Protein AF-A0A2S2P5A3-F1 (afdb_monomer)

Solvent-accessible surface area (backbone atoms only — not comparable to full-atom values): 13978 Å² total; per-residue (Å²): 107,67,70,58,53,52,52,53,40,45,36,48,75,70,28,47,73,44,83,42,66,45,101,79,73,77,48,83,47,76,47,80,45,85,45,77,80,73,65,54,91,48,56,61,62,57,43,18,63,68,55,25,31,32,48,69,74,41,51,44,26,58,84,62,34,73,40,67,37,44,84,51,98,94,37,66,40,69,84,66,80,91,52,56,70,55,48,52,65,45,59,74,69,48,71,56,56,81,29,48,73,52,90,47,72,67,68,78,32,84,86,54,47,63,63,69,26,41,61,83,50,55,54,60,55,40,18,59,37,51,51,45,48,53,51,41,43,32,70,54,52,85,84,51,97,52,88,94,65,70,87,60,42,52,56,70,68,49,51,52,53,40,48,51,45,50,60,57,48,52,74,74,55,61,83,86,51,93,63,74,72,72,59,75,87,46,58,90,72,59,51,46,68,48,38,43,48,32,54,73,56,51,43,63,65,48,42,58,94,61,54,60,67,70,61,47,50,55,51,48,53,52,32,53,54,48,53,45,75,72,39,96,80,66,120

pLDDT: mean 87.88, std 10.03, range [41.53, 97.19]

Mean predicted aligned error: 7.07 Å

Organism: Schizaphis graminum (NCBI:txid13262)

Foldseek 3Di:
DVVVLVVVLCCQVPPDWDWDADPVSPDTDTDGDHDAQQADEDAQQVLCVQLQWDGPQAQCSDQFFRAGFDCDPNGTDRPDPPTHTDFLVCSQVCVPVNGHNDDHSNNVRPNDGSNRRYDHDCLVPPQVNPLLVLLCLQCVDPPPPDDPDSPNHHDPVLLVLLQVLLVVCLVVDDPVQPDRQDGSVCSVVDHSSNSVCCLAPRVLVSPVVRDPPVSSVVSVVSNVVVCCVVDPPND

Secondary structure (DSSP, 8-state):
-HHHHHHHHHHHHH-EEEEEE-TTS--EEEEEE----------HHHHHHHHTB--TTSTT--SSB-PPPEEETTEEE------PBP-HHHHHTT--GGGBSS--GGGGSTT--HHHHS---HIIIIIIIIIHHHHHHHHT-TTSS-TT--TTPPPHHHHHHHHHHHHHHTTS--TTSSSPPPPGGGTTT--HHHHHHIIIIIHHHHHTTTS-HHHHHHHHHHHHHHHHHH-TT--

Structure (mmCIF, N/CA/C/O backbone):
data_AF-A0A2S2P5A3-F1
#
_entry.id   A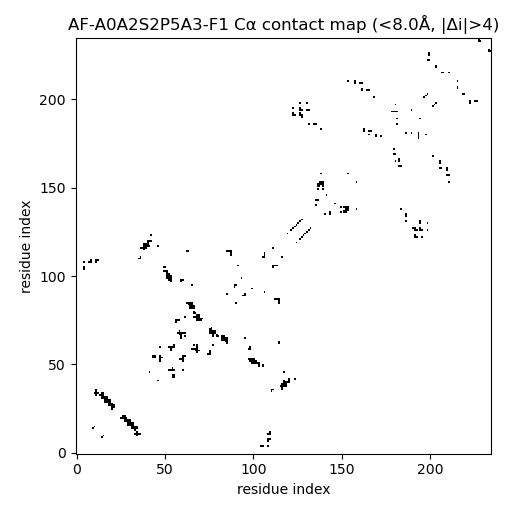F-A0A2S2P5A3-F1
#
loop_
_atom_site.group_PDB
_atom_site.id
_atom_site.type_symbol
_atom_site.label_atom_id
_atom_site.label_alt_id
_atom_site.label_comp_id
_atom_site.label_asym_id
_atom_site.label_entity_id
_atom_site.label_seq_id
_atom_site.pdbx_P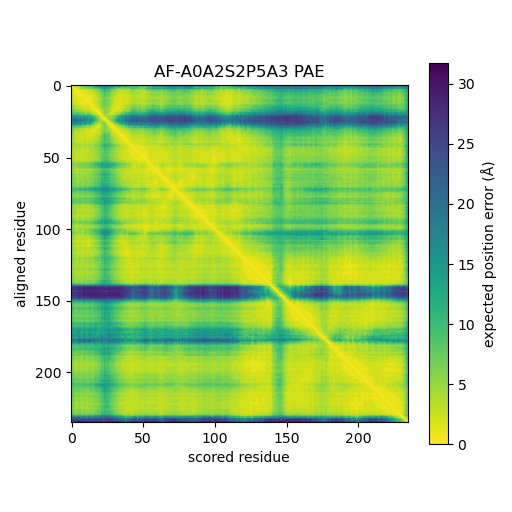DB_ins_code
_atom_site.Cartn_x
_atom_site.Cartn_y
_atom_site.Cartn_z
_atom_site.occupancy
_atom_site.B_iso_or_equiv
_atom_site.auth_seq_id
_atom_site.auth_comp_id
_atom_site.auth_asym_id
_atom_site.auth_atom_id
_atom_site.pdbx_PDB_model_num
ATOM 1 N N . MET A 1 1 ? -3.226 9.686 21.386 1.00 67.12 1 MET A N 1
ATOM 2 C CA . MET A 1 1 ? -4.116 8.606 20.904 1.00 67.12 1 MET A CA 1
ATOM 3 C C . MET A 1 1 ? -5.330 8.407 21.793 1.00 67.12 1 MET A C 1
ATOM 5 O O . MET A 1 1 ? -6.392 8.269 21.219 1.00 67.12 1 MET A O 1
ATOM 9 N N . LYS A 1 2 ? -5.220 8.470 23.129 1.00 74.94 2 LYS A N 1
ATOM 10 C CA . LYS A 1 2 ? -6.366 8.295 24.037 1.00 74.94 2 LYS A CA 1
ATOM 11 C C . LYS A 1 2 ? -7.606 9.123 23.650 1.00 74.94 2 LYS A C 1
ATOM 13 O O . LYS A 1 2 ? -8.630 8.537 23.348 1.00 74.94 2 LYS A O 1
ATOM 18 N N . ASN A 1 3 ? -7.454 10.439 23.458 1.00 82.19 3 ASN A N 1
ATOM 19 C CA . ASN A 1 3 ? -8.559 11.305 23.012 1.00 82.19 3 ASN A CA 1
ATOM 20 C C . ASN A 1 3 ? -9.194 10.863 21.679 1.00 82.19 3 ASN A C 1
ATOM 22 O O . ASN A 1 3 ? -10.406 10.910 21.548 1.00 82.19 3 ASN A O 1
ATOM 26 N N . PHE A 1 4 ? -8.391 10.404 20.711 1.00 86.00 4 PHE A N 1
ATOM 27 C CA . PHE A 1 4 ? -8.898 9.907 19.426 1.00 86.00 4 PHE A CA 1
ATOM 28 C C . PHE A 1 4 ? -9.672 8.595 19.591 1.00 86.00 4 PHE A C 1
ATOM 30 O O . PHE A 1 4 ? -10.730 8.428 18.998 1.00 86.00 4 PHE A O 1
ATOM 37 N N . ASN A 1 5 ? -9.160 7.664 20.401 1.00 87.00 5 ASN A N 1
ATOM 38 C CA . ASN A 1 5 ? -9.830 6.391 20.662 1.00 87.00 5 ASN A CA 1
ATOM 39 C C . ASN A 1 5 ? -11.137 6.597 21.434 1.00 87.00 5 ASN A C 1
ATOM 41 O O . ASN A 1 5 ? -12.119 5.924 21.134 1.00 87.00 5 ASN A O 1
ATOM 45 N N . ASP A 1 6 ? -11.150 7.524 22.392 1.00 90.19 6 ASP A N 1
ATOM 46 C CA . ASP A 1 6 ? -12.333 7.861 23.183 1.00 90.19 6 ASP A CA 1
ATOM 47 C C . ASP A 1 6 ? -13.411 8.512 22.305 1.00 90.19 6 ASP A C 1
ATOM 49 O O . ASP A 1 6 ? -14.553 8.062 22.321 1.00 90.19 6 ASP A O 1
ATOM 53 N N . GLU A 1 7 ? -13.044 9.493 21.474 1.00 91.38 7 GLU A N 1
ATOM 54 C CA . GLU A 1 7 ? -13.956 10.139 20.519 1.00 91.38 7 GLU A CA 1
ATOM 55 C C . GLU A 1 7 ? -14.493 9.145 19.483 1.00 91.38 7 GLU A C 1
ATOM 57 O O . GLU A 1 7 ? -15.689 9.098 19.211 1.00 91.38 7 GLU A O 1
ATOM 62 N N . LEU A 1 8 ? -13.629 8.290 18.933 1.00 90.88 8 LEU A N 1
ATOM 63 C CA . LEU A 1 8 ? -14.042 7.294 17.949 1.00 90.88 8 LEU A CA 1
ATOM 64 C C . LEU A 1 8 ? -14.935 6.214 18.576 1.00 90.88 8 LEU A C 1
ATOM 66 O O . LEU A 1 8 ? -15.882 5.750 17.942 1.00 90.88 8 LEU A O 1
ATOM 70 N N . LYS A 1 9 ? -14.671 5.830 19.828 1.00 92.12 9 LYS A N 1
ATOM 71 C CA . LYS A 1 9 ? -15.531 4.917 20.587 1.00 92.12 9 LYS A CA 1
ATOM 72 C C . LYS A 1 9 ? -16.890 5.546 20.881 1.00 92.12 9 LYS A C 1
ATOM 74 O O . LYS A 1 9 ? -17.898 4.863 20.715 1.00 92.12 9 LYS A O 1
ATOM 79 N N . ASP A 1 10 ? -16.915 6.814 21.280 1.00 93.00 10 ASP A N 1
ATOM 80 C CA . ASP A 1 10 ? -18.145 7.580 21.483 1.00 93.00 10 ASP A CA 1
ATOM 81 C C . ASP A 1 10 ? -18.966 7.637 20.191 1.00 93.00 10 ASP A C 1
ATOM 83 O O . ASP A 1 10 ? -20.116 7.212 20.179 1.00 93.00 10 ASP A O 1
ATOM 87 N N . LEU A 1 11 ? -18.338 7.999 19.071 1.00 93.31 11 LEU A N 1
ATOM 88 C CA . LEU A 1 11 ? -18.983 8.078 17.761 1.00 93.31 11 LEU A CA 1
ATOM 89 C C . LEU A 1 11 ? -19.590 6.739 17.313 1.00 93.31 11 LEU A C 1
ATOM 91 O O . LEU A 1 11 ? -20.691 6.698 16.766 1.00 93.31 11 LEU A O 1
ATOM 95 N N . VAL A 1 12 ? -18.887 5.628 17.544 1.00 93.44 12 VAL A N 1
ATOM 96 C CA . VAL A 1 12 ? -19.362 4.281 17.181 1.00 93.44 12 VAL A CA 1
ATOM 97 C C . VAL A 1 12 ? -20.505 3.808 18.085 1.00 93.44 12 VAL A C 1
ATOM 99 O O . VAL A 1 12 ? -21.417 3.123 17.614 1.00 93.44 12 VAL A O 1
ATOM 102 N N . LEU A 1 13 ? -20.463 4.143 19.377 1.00 92.94 13 LEU A N 1
ATOM 103 C CA . LEU A 1 13 ? -21.493 3.749 20.342 1.00 92.94 13 LEU A CA 1
ATOM 104 C C . LEU A 1 13 ? -22.748 4.612 20.228 1.00 92.94 13 LEU A C 1
ATOM 106 O O . LEU A 1 13 ? -23.859 4.083 20.245 1.00 92.94 13 LEU A O 1
ATOM 110 N N . ASN A 1 14 ? -22.556 5.921 20.107 1.00 94.31 14 ASN A N 1
ATOM 111 C CA . ASN A 1 14 ? -23.609 6.915 20.221 1.00 94.31 14 ASN A CA 1
ATOM 112 C C . ASN A 1 14 ? -24.082 7.435 18.864 1.00 94.31 14 ASN A C 1
ATOM 114 O O . ASN A 1 14 ? -25.186 7.960 18.802 1.00 94.31 14 ASN A O 1
ATOM 118 N N . GLY A 1 15 ? -23.349 7.221 17.767 1.00 93.19 15 GLY A N 1
ATOM 119 C CA . GLY A 1 15 ? -23.730 7.706 16.438 1.00 93.19 15 GLY A CA 1
ATOM 120 C C . GLY 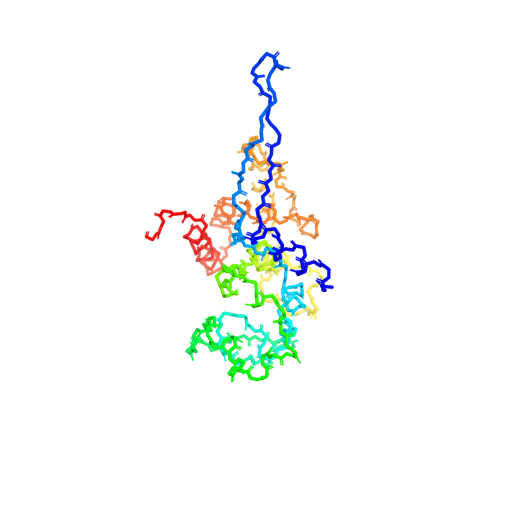A 1 15 ? -23.671 9.231 16.325 1.00 93.19 15 GLY A C 1
ATOM 121 O O . GLY A 1 15 ? -23.020 9.902 17.123 1.00 93.19 15 GLY A O 1
ATOM 122 N N . ILE A 1 16 ? -24.350 9.787 15.321 1.00 94.19 16 ILE A N 1
ATOM 123 C CA . ILE A 1 16 ? -24.492 11.239 15.139 1.00 94.19 16 ILE A CA 1
ATOM 124 C C . ILE A 1 16 ? -25.943 11.622 14.874 1.00 94.19 16 ILE A C 1
ATOM 126 O O . ILE A 1 16 ? -26.705 10.867 14.274 1.00 94.19 16 ILE A O 1
ATOM 130 N N . SER A 1 17 ? -26.315 12.828 15.299 1.00 92.75 17 SER A N 1
ATOM 131 C CA . SER A 1 17 ? -27.582 13.454 14.919 1.00 92.75 17 SER A CA 1
ATOM 132 C C . SER A 1 17 ? -27.306 14.536 13.884 1.00 92.75 17 SER A C 1
ATOM 134 O O . SER A 1 17 ? -26.555 15.472 14.150 1.00 92.75 17 SER A O 1
ATOM 136 N N . ILE A 1 18 ? -27.892 14.391 12.700 1.00 90.62 18 ILE A N 1
ATOM 137 C CA . ILE A 1 18 ? -27.736 15.323 11.586 1.00 90.62 18 ILE A CA 1
ATOM 138 C C . ILE A 1 18 ? -28.972 16.214 11.547 1.00 90.62 18 ILE A C 1
ATOM 140 O O . ILE A 1 18 ? -30.099 15.723 11.466 1.00 90.62 18 ILE A O 1
ATOM 144 N N . GLU A 1 19 ? -28.757 17.522 11.606 1.00 89.88 19 GLU A N 1
ATOM 145 C CA . GLU A 1 19 ? -29.807 18.511 11.390 1.00 89.88 19 GLU A CA 1
ATOM 146 C C . GLU A 1 19 ? -30.164 18.560 9.900 1.00 89.88 19 GLU A C 1
ATOM 148 O O . GLU A 1 19 ? -29.291 18.718 9.042 1.00 89.88 19 GLU A O 1
ATOM 153 N N . MET A 1 20 ? -31.447 18.390 9.587 1.00 86.75 20 MET A N 1
ATOM 154 C CA . MET A 1 20 ? -31.955 18.410 8.220 1.00 86.75 20 MET A CA 1
ATOM 155 C C . MET A 1 20 ? -33.004 19.505 8.049 1.00 86.75 20 MET A C 1
ATOM 157 O O . MET A 1 20 ? -33.879 19.681 8.897 1.00 86.75 20 MET A O 1
ATOM 161 N N . CYS A 1 21 ? -32.936 20.189 6.907 1.00 85.44 21 CYS A N 1
ATOM 162 C CA . CYS A 1 21 ? -33.951 21.129 6.449 1.00 85.44 21 CYS A CA 1
ATOM 163 C C . CYS A 1 21 ? -34.797 20.491 5.345 1.00 85.44 21 CYS A C 1
ATOM 165 O O . CYS A 1 21 ? -34.268 19.823 4.454 1.00 85.44 21 CYS A O 1
ATOM 167 N N . ASP A 1 22 ? -36.105 20.739 5.365 1.00 81.81 22 ASP A N 1
ATOM 168 C CA . ASP A 1 22 ? -36.959 20.469 4.203 1.00 81.81 22 ASP A CA 1
ATOM 169 C C . ASP A 1 22 ? -36.596 21.395 3.017 1.00 81.81 22 ASP A C 1
ATOM 171 O O . ASP A 1 22 ? -35.976 22.442 3.210 1.00 81.81 22 ASP A O 1
ATOM 175 N N . GLN A 1 23 ? -37.018 21.050 1.795 1.00 75.19 23 GLN A N 1
ATOM 176 C CA . GLN A 1 23 ? -36.704 21.753 0.535 1.00 75.19 23 GLN A CA 1
ATOM 177 C C . GLN A 1 23 ? -37.043 23.257 0.558 1.00 75.19 23 GLN A C 1
ATOM 179 O O . GLN A 1 23 ? -36.493 24.032 -0.221 1.00 75.19 23 GLN A O 1
ATOM 184 N N . ASN A 1 24 ? -37.912 23.675 1.483 1.00 78.44 24 ASN A N 1
ATOM 185 C CA . ASN A 1 24 ? -38.327 25.061 1.696 1.00 78.44 24 ASN A CA 1
ATOM 186 C C . ASN A 1 24 ? -37.682 25.733 2.931 1.00 78.44 24 ASN A C 1
ATOM 188 O O . ASN A 1 24 ? -38.173 26.774 3.365 1.00 78.44 24 ASN A O 1
ATOM 192 N N . ASN A 1 25 ? -36.644 25.137 3.543 1.00 75.25 25 ASN A N 1
ATOM 193 C CA . ASN A 1 25 ? -35.993 25.589 4.790 1.00 75.25 25 ASN A CA 1
ATOM 194 C C . ASN A 1 25 ? -36.964 25.843 5.963 1.00 75.25 25 ASN A C 1
ATOM 196 O O . ASN A 1 25 ? -36.693 26.650 6.850 1.00 75.25 25 ASN A O 1
ATOM 200 N N . LYS A 1 26 ? -38.129 25.185 5.959 1.00 70.75 26 LYS A N 1
ATOM 201 C CA . LYS A 1 26 ? -39.254 25.548 6.837 1.00 70.75 26 LYS A CA 1
ATOM 202 C C . LYS A 1 26 ? -39.396 24.658 8.072 1.00 70.75 26 LYS A C 1
ATOM 204 O O . LYS A 1 26 ? -39.989 25.085 9.057 1.00 70.75 26 LYS A O 1
ATOM 209 N N . TYR A 1 27 ? -38.847 23.447 8.022 1.00 68.75 27 TYR A N 1
ATOM 210 C CA . TYR A 1 27 ? -38.879 22.481 9.116 1.00 68.75 27 TYR A CA 1
ATOM 211 C C . TYR A 1 27 ? -37.476 21.950 9.372 1.00 68.75 27 TYR A C 1
ATOM 213 O O . TYR A 1 27 ? -36.814 21.493 8.439 1.00 68.75 27 TYR A O 1
ATOM 221 N N . LEU A 1 28 ? -37.067 22.012 10.639 1.00 82.19 28 LEU A N 1
ATOM 222 C CA . LEU A 1 28 ? -35.860 21.384 11.154 1.00 82.19 28 LEU A CA 1
ATOM 223 C C . LEU A 1 28 ? -36.257 20.074 11.824 1.00 82.19 28 LEU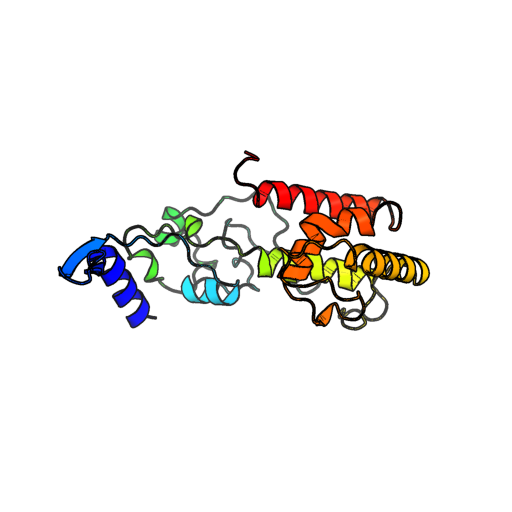 A C 1
ATOM 225 O O . LEU A 1 28 ? -37.138 20.053 12.686 1.00 82.19 28 LEU A O 1
ATOM 229 N N . TYR A 1 29 ? -35.612 18.985 11.430 1.00 84.50 29 TYR A N 1
ATOM 230 C CA . TYR A 1 29 ? -35.693 17.723 12.154 1.00 84.50 29 TYR A CA 1
ATOM 231 C C . TYR A 1 29 ? -34.305 17.102 12.267 1.00 84.50 29 TYR A C 1
ATOM 233 O O . TYR A 1 29 ? -33.438 17.314 11.419 1.00 84.50 29 TYR A O 1
ATOM 241 N N . TYR A 1 30 ? -34.095 16.333 13.331 1.00 88.19 30 TYR A N 1
ATOM 242 C CA . TYR A 1 30 ? -32.842 15.626 13.561 1.00 88.19 30 TYR A CA 1
ATOM 243 C C . TYR A 1 30 ? -32.979 14.187 13.090 1.00 88.19 30 TYR A C 1
ATOM 245 O O . TYR A 1 30 ? -33.869 13.457 13.534 1.00 88.19 30 TYR A O 1
ATOM 253 N N . LYS A 1 31 ? -32.082 13.774 12.196 1.00 90.38 31 LYS A N 1
ATOM 254 C CA . LYS A 1 31 ? -31.954 12.380 11.786 1.00 90.38 31 LYS A CA 1
ATOM 255 C C . LYS A 1 31 ? -30.808 11.738 12.551 1.00 90.38 31 LYS A C 1
ATOM 257 O O . LYS A 1 31 ? -29.668 12.188 12.461 1.00 90.38 31 LYS A O 1
ATOM 262 N N . TYR A 1 32 ? -31.119 10.683 13.290 1.00 93.50 32 TYR A N 1
ATOM 263 C CA . TYR A 1 32 ? -30.111 9.860 13.939 1.00 93.50 32 TYR A CA 1
ATOM 264 C C . TYR A 1 32 ? -29.491 8.886 12.935 1.00 93.50 32 TYR A C 1
ATOM 266 O O . TYR A 1 32 ? -30.218 8.157 12.259 1.00 93.50 32 TYR A O 1
ATOM 274 N N . GLU A 1 33 ? -28.162 8.846 12.875 1.00 93.69 33 GLU A N 1
ATOM 275 C CA . GLU A 1 33 ? -27.404 7.910 12.049 1.00 93.69 33 GLU A CA 1
ATOM 276 C C . GLU A 1 33 ? -26.362 7.168 12.882 1.00 93.69 33 GLU A C 1
ATOM 278 O O . GLU A 1 33 ? -25.552 7.761 13.603 1.00 93.69 33 GLU A O 1
ATOM 283 N N . LYS A 1 34 ? -26.357 5.839 12.750 1.00 93.69 34 LYS A N 1
ATOM 284 C CA . LYS A 1 34 ? -25.345 4.993 13.380 1.00 93.69 34 LYS A CA 1
ATOM 285 C C . LYS A 1 34 ? -24.057 5.056 12.570 1.00 93.69 34 LYS A C 1
ATOM 287 O O . LYS A 1 34 ? -24.067 4.825 11.363 1.00 93.69 34 LYS A O 1
ATOM 292 N N . ILE A 1 35 ? -22.937 5.288 13.245 1.00 93.38 35 ILE A N 1
ATOM 293 C CA . ILE A 1 35 ? -21.626 5.325 12.602 1.00 93.38 35 ILE A CA 1
ATOM 294 C C . ILE A 1 35 ? -20.924 3.974 12.734 1.00 93.38 35 ILE A C 1
ATOM 296 O O . ILE A 1 35 ? -20.883 3.365 13.802 1.00 93.38 35 ILE A O 1
ATOM 300 N N . THR A 1 36 ? -20.337 3.510 11.631 1.00 91.56 36 THR A N 1
ATOM 301 C CA . THR A 1 36 ? -19.476 2.322 11.592 1.00 91.56 36 THR A CA 1
ATOM 302 C C . THR A 1 36 ? -18.174 2.647 10.881 1.00 91.56 36 THR A C 1
ATOM 304 O O . THR A 1 36 ? -18.184 3.278 9.822 1.00 91.56 36 THR A O 1
ATOM 307 N N . ILE A 1 37 ? -17.050 2.174 11.417 1.00 91.56 37 ILE A N 1
ATOM 308 C CA . ILE A 1 37 ? -15.746 2.371 10.784 1.00 91.56 37 ILE A CA 1
ATOM 309 C C . ILE A 1 37 ? -15.520 1.303 9.718 1.00 91.56 37 ILE A C 1
ATOM 311 O O . ILE A 1 37 ? -15.374 0.123 10.028 1.00 91.56 37 ILE A O 1
ATOM 315 N N . ASN A 1 38 ? -15.449 1.727 8.456 1.00 91.50 38 ASN A N 1
ATOM 316 C CA . ASN A 1 38 ? -15.178 0.814 7.349 1.00 91.50 38 ASN A CA 1
ATOM 317 C C . ASN A 1 38 ? -13.689 0.438 7.265 1.00 91.50 38 ASN A C 1
ATOM 319 O O . ASN A 1 38 ? -13.347 -0.741 7.190 1.00 91.50 38 ASN A O 1
ATOM 323 N N . ALA A 1 39 ? -12.787 1.424 7.299 1.00 93.00 39 ALA A N 1
ATOM 324 C CA . ALA A 1 39 ? -11.352 1.172 7.215 1.00 93.00 39 ALA A CA 1
ATOM 325 C C . ALA A 1 39 ? -10.495 2.303 7.806 1.00 93.00 39 ALA A C 1
ATOM 327 O O . ALA A 1 39 ? -10.887 3.466 7.785 1.00 93.00 39 ALA A O 1
ATOM 328 N N . PHE A 1 40 ? -9.284 1.954 8.245 1.00 92.31 40 PHE A N 1
ATOM 329 C CA . PHE A 1 40 ? -8.185 2.874 8.519 1.00 92.31 40 PHE A CA 1
ATOM 330 C C . PHE A 1 40 ? -7.163 2.776 7.384 1.00 92.31 40 PHE A C 1
ATOM 332 O O . PHE A 1 40 ? -6.368 1.832 7.312 1.00 92.31 40 PHE A O 1
ATOM 339 N N . CYS A 1 41 ? -7.180 3.762 6.493 1.00 91.19 41 CYS A N 1
ATOM 340 C CA . CYS A 1 41 ? -6.202 3.883 5.418 1.00 91.19 41 CYS A CA 1
ATOM 341 C C . CYS A 1 41 ? -4.967 4.616 5.946 1.00 91.19 41 CYS A C 1
ATOM 343 O O . CYS A 1 41 ? -5.014 5.813 6.218 1.00 91.19 41 CYS A O 1
ATOM 345 N N . CYS A 1 42 ? -3.871 3.887 6.123 1.00 90.12 42 CYS A N 1
ATOM 346 C CA . CYS A 1 42 ? -2.617 4.423 6.636 1.00 90.12 42 CYS A CA 1
ATOM 347 C C . CYS A 1 42 ? -1.425 3.747 5.953 1.00 90.12 42 CYS A C 1
ATOM 349 O O . CYS A 1 42 ? -1.508 2.589 5.531 1.00 90.12 42 CYS A O 1
ATOM 351 N N . ASP A 1 43 ? -0.320 4.484 5.839 1.00 91.19 43 ASP A N 1
ATOM 352 C CA . ASP A 1 43 ? 0.947 3.938 5.366 1.00 91.19 43 ASP A CA 1
ATOM 353 C C . ASP A 1 43 ? 1.551 2.969 6.400 1.00 91.19 43 ASP A C 1
ATOM 355 O O . ASP A 1 43 ? 1.054 2.821 7.521 1.00 91.19 43 ASP A O 1
ATOM 359 N N . SER A 1 44 ? 2.615 2.253 6.027 1.00 91.12 44 SER A N 1
ATOM 360 C CA . SER A 1 44 ? 3.191 1.225 6.904 1.00 91.12 44 SER A CA 1
ATOM 361 C C . SER A 1 44 ? 3.654 1.768 8.270 1.00 91.12 44 SER A C 1
ATOM 363 O O . SER A 1 44 ? 3.330 1.123 9.270 1.00 91.12 44 SER A O 1
ATOM 365 N N . PRO A 1 45 ? 4.353 2.922 8.367 1.00 92.62 45 PRO A N 1
ATOM 366 C CA . PRO A 1 45 ? 4.718 3.518 9.655 1.00 92.62 45 PRO A CA 1
ATOM 367 C C . PRO A 1 45 ? 3.517 3.926 10.519 1.00 92.62 45 PRO A C 1
ATOM 369 O O . PRO A 1 45 ? 3.473 3.580 11.705 1.00 92.62 45 PRO A O 1
ATOM 372 N N . ALA A 1 46 ? 2.519 4.618 9.953 1.00 91.88 46 ALA A N 1
ATOM 373 C CA . ALA A 1 46 ? 1.337 5.018 10.714 1.00 91.88 46 ALA A CA 1
ATOM 374 C C . ALA A 1 46 ? 0.519 3.797 11.154 1.00 91.88 46 ALA A C 1
ATOM 376 O O . ALA A 1 46 ? 0.010 3.767 12.275 1.00 91.88 46 ALA A O 1
ATOM 377 N N . LYS A 1 47 ? 0.465 2.748 10.323 1.00 92.06 47 LYS A N 1
ATOM 378 C CA . LYS A 1 47 ? -0.169 1.475 10.672 1.00 92.06 47 LYS A CA 1
ATOM 379 C C . LYS A 1 47 ? 0.506 0.800 11.862 1.00 92.06 47 LYS A C 1
ATOM 381 O O . LYS A 1 47 ? -0.194 0.406 12.793 1.00 92.06 47 LYS A O 1
ATOM 386 N N . SER A 1 48 ? 1.838 0.681 11.866 1.00 92.62 48 SER A N 1
ATOM 387 C CA . SER A 1 48 ? 2.557 0.095 13.009 1.00 92.62 48 SER A CA 1
ATOM 388 C C . SER A 1 48 ? 2.392 0.933 14.275 1.00 92.62 48 SER A C 1
ATOM 390 O O . SER A 1 48 ? 2.195 0.387 15.360 1.00 92.62 48 SER A O 1
ATOM 392 N N . PHE A 1 49 ? 2.385 2.262 14.133 1.00 91.75 49 PHE A N 1
ATOM 393 C CA . PHE A 1 49 ? 2.168 3.180 15.248 1.00 91.75 49 PHE A CA 1
ATOM 394 C C . PHE A 1 49 ? 0.767 3.046 15.861 1.00 91.75 49 PHE A C 1
ATOM 396 O O . PHE A 1 49 ? 0.644 2.978 17.088 1.00 91.75 49 PHE A O 1
ATOM 403 N N . LEU A 1 50 ? -0.267 2.997 15.015 1.00 91.06 50 LEU A N 1
ATOM 404 C CA . LEU A 1 50 ? -1.664 2.833 15.418 1.00 91.06 50 LEU A CA 1
ATOM 405 C C . LEU A 1 50 ? -1.882 1.472 16.083 1.00 91.06 50 LEU A C 1
ATOM 407 O O . LEU A 1 50 ? -2.524 1.391 17.125 1.00 91.06 50 LEU A O 1
ATOM 411 N N . LEU A 1 51 ? -1.320 0.409 15.499 1.00 91.69 51 LEU A N 1
ATOM 412 C CA . LEU A 1 51 ? -1.513 -0.956 15.983 1.00 91.69 51 LEU A CA 1
ATOM 413 C C . LEU A 1 51 ? -0.607 -1.358 17.148 1.00 91.69 51 LEU A C 1
ATOM 415 O O . LEU A 1 51 ? -0.813 -2.435 17.705 1.00 91.69 51 LEU A O 1
ATOM 419 N N . LYS A 1 52 ? 0.377 -0.522 17.503 1.00 93.06 52 LYS A N 1
ATOM 420 C CA . LYS A 1 52 ? 1.430 -0.849 18.479 1.00 93.06 52 LYS A CA 1
ATOM 421 C C . LYS A 1 52 ? 2.171 -2.140 18.125 1.00 93.06 52 LYS A C 1
ATOM 423 O O . LYS A 1 52 ? 2.464 -2.964 18.988 1.00 93.06 52 LYS A O 1
ATOM 428 N N . THR A 1 53 ? 2.479 -2.306 16.842 1.00 94.88 53 THR A N 1
ATOM 429 C CA . THR A 1 53 ? 3.219 -3.460 16.315 1.00 94.88 53 THR A CA 1
ATOM 430 C C . THR A 1 53 ? 4.629 -3.070 15.909 1.00 94.88 53 THR A C 1
ATOM 432 O O . THR A 1 53 ? 4.922 -1.887 15.748 1.00 94.88 53 THR A O 1
ATOM 435 N N . GLU A 1 54 ? 5.481 -4.070 15.687 1.00 94.62 54 GLU A N 1
ATOM 436 C CA . GLU A 1 54 ? 6.828 -3.876 15.151 1.00 94.62 54 GLU A CA 1
ATOM 437 C C . GLU A 1 54 ? 6.805 -2.982 13.901 1.00 94.62 54 GLU A C 1
ATOM 439 O O . GLU A 1 54 ? 5.925 -3.104 13.038 1.00 94.62 54 GLU A O 1
ATOM 444 N N . GLU A 1 55 ? 7.762 -2.057 13.825 1.00 91.56 55 GLU A N 1
ATOM 445 C CA . GLU A 1 55 ? 7.870 -1.106 12.723 1.00 91.56 55 GLU A CA 1
ATOM 446 C C . GLU A 1 55 ? 8.090 -1.816 11.387 1.00 91.56 55 GLU A C 1
ATOM 448 O O . GLU A 1 55 ? 8.661 -2.897 11.326 1.00 91.56 55 GLU A O 1
ATOM 453 N N . HIS A 1 56 ? 7.692 -1.174 10.292 1.00 84.88 56 HIS A N 1
ATOM 454 C CA . HIS A 1 56 ? 7.723 -1.711 8.925 1.00 84.88 56 HIS A CA 1
ATOM 455 C C . HIS A 1 56 ? 9.073 -2.274 8.415 1.00 84.88 56 HIS A C 1
ATOM 457 O O . HIS A 1 56 ? 9.091 -2.954 7.390 1.00 84.88 56 HIS A O 1
ATOM 463 N N . THR A 1 57 ? 10.194 -1.993 9.083 1.00 89.00 57 THR A N 1
ATOM 464 C CA . THR A 1 57 ? 11.532 -2.536 8.777 1.00 89.00 57 THR A CA 1
ATOM 465 C C . THR A 1 57 ? 11.899 -3.764 9.614 1.00 89.00 57 THR A C 1
ATOM 467 O O . THR A 1 57 ? 12.942 -4.372 9.378 1.00 89.00 57 THR A O 1
ATOM 470 N N . GLY A 1 58 ? 11.060 -4.130 10.581 1.00 93.25 58 GLY A N 1
ATOM 471 C CA . GLY A 1 58 ? 11.281 -5.207 11.533 1.00 93.25 58 GLY A CA 1
ATOM 472 C C . GLY A 1 58 ? 11.049 -6.607 10.968 1.00 93.25 58 GLY A C 1
ATOM 473 O O . GLY A 1 58 ? 10.413 -6.787 9.923 1.00 93.25 58 GLY A O 1
ATOM 474 N N . PHE A 1 59 ? 11.541 -7.623 11.676 1.00 95.56 59 PHE A N 1
ATOM 475 C CA . PHE A 1 59 ? 11.496 -9.018 11.228 1.00 95.56 59 PHE A CA 1
ATOM 476 C C . PHE A 1 59 ? 10.108 -9.648 11.351 1.00 95.56 59 PHE A C 1
ATOM 478 O O . PHE A 1 59 ? 9.777 -10.523 10.562 1.00 95.56 59 PHE A O 1
ATOM 485 N N . TYR A 1 60 ? 9.269 -9.217 12.280 1.00 94.94 60 TYR A N 1
ATOM 486 C CA . TYR A 1 60 ? 7.899 -9.702 12.464 1.00 94.94 60 TYR A CA 1
ATOM 487 C C . TYR A 1 60 ? 6.874 -8.631 12.069 1.00 94.94 60 TYR A C 1
ATOM 489 O O . TYR A 1 60 ? 5.709 -8.717 12.448 1.00 94.94 60 TYR A O 1
ATOM 497 N N . SER A 1 61 ? 7.273 -7.648 11.256 1.00 93.88 61 SER A N 1
ATOM 498 C CA . SER A 1 61 ? 6.482 -6.451 10.931 1.00 93.88 61 SER A CA 1
ATOM 499 C C . SER A 1 61 ? 5.372 -6.638 9.893 1.00 93.88 61 SER A C 1
ATOM 501 O O . SER A 1 61 ? 4.436 -5.836 9.837 1.00 93.88 61 SER A O 1
ATOM 503 N N . TYR A 1 62 ? 5.424 -7.688 9.063 1.00 92.25 62 TYR A N 1
ATOM 504 C CA . TYR A 1 62 ? 4.366 -7.930 8.077 1.00 92.25 62 TYR A CA 1
ATOM 505 C C . TYR A 1 62 ? 3.029 -8.057 8.797 1.00 92.25 62 TYR A C 1
ATOM 507 O O . TYR A 1 62 ? 2.983 -8.781 9.773 1.00 92.25 62 TYR A O 1
ATOM 515 N N . SER A 1 63 ? 1.951 -7.402 8.349 1.00 90.62 63 SER A N 1
ATOM 516 C CA . SER A 1 63 ? 0.696 -7.304 9.126 1.00 90.62 63 SER A CA 1
ATOM 517 C C . SER A 1 63 ? -0.337 -8.397 8.831 1.00 90.62 63 SER A C 1
ATOM 519 O O . SER A 1 63 ? -1.196 -8.665 9.668 1.00 90.62 63 SER A O 1
ATOM 521 N N . LYS A 1 64 ? -0.257 -9.087 7.684 1.00 91.25 64 LYS A N 1
ATOM 522 C CA . LYS A 1 64 ? -1.303 -10.041 7.259 1.00 91.25 64 LYS A CA 1
ATOM 523 C C . LYS A 1 64 ? -1.020 -11.507 7.600 1.00 91.25 64 LYS A C 1
ATOM 525 O O . LYS A 1 64 ? -1.969 -12.259 7.782 1.00 91.25 64 LYS A O 1
ATOM 530 N N . CYS A 1 65 ? 0.242 -11.905 7.745 1.00 92.75 65 CYS A N 1
ATOM 531 C CA . CYS A 1 65 ? 0.635 -13.284 8.066 1.00 92.75 65 CYS A CA 1
ATOM 532 C C . CYS A 1 65 ? 1.765 -13.335 9.096 1.00 92.75 65 CYS A C 1
ATOM 534 O O . CYS A 1 65 ? 2.581 -12.418 9.164 1.00 92.75 65 CYS A O 1
ATOM 536 N N . THR A 1 66 ? 1.870 -14.438 9.834 1.00 94.06 66 THR A N 1
ATOM 537 C CA . THR A 1 66 ? 2.854 -14.656 10.913 1.00 94.06 66 THR A CA 1
ATOM 538 C C . THR A 1 66 ? 4.285 -14.921 10.426 1.00 94.06 66 THR A C 1
ATOM 540 O O . THR A 1 66 ? 5.125 -15.407 11.179 1.00 94.06 66 THR A O 1
ATOM 543 N N . VAL A 1 67 ? 4.579 -14.612 9.162 1.00 95.12 67 VAL A N 1
ATOM 544 C CA . VAL A 1 67 ? 5.888 -14.835 8.552 1.00 95.12 67 VAL A CA 1
ATOM 545 C C . VAL A 1 67 ? 6.974 -14.020 9.251 1.00 95.12 67 VAL A C 1
ATOM 547 O O . VAL A 1 67 ? 6.852 -12.810 9.436 1.00 95.12 67 VAL A O 1
ATOM 550 N N . GLN A 1 68 ? 8.073 -14.696 9.577 1.00 95.06 68 GLN A N 1
ATOM 551 C CA . GLN A 1 68 ? 9.315 -14.043 9.956 1.00 95.06 68 GLN A CA 1
ATOM 552 C C . GLN A 1 68 ? 10.068 -13.598 8.696 1.00 95.06 68 GLN A C 1
ATOM 554 O O . GLN A 1 68 ? 10.328 -14.382 7.777 1.00 95.06 68 GLN A O 1
ATOM 559 N N . GLY A 1 69 ? 10.432 -12.326 8.669 1.00 94.75 69 GLY A N 1
ATOM 560 C CA . GLY A 1 69 ? 11.258 -11.710 7.652 1.00 94.75 69 GLY A CA 1
ATOM 561 C C . GLY A 1 69 ? 12.680 -12.266 7.651 1.00 94.75 69 GLY A C 1
ATOM 562 O O . GLY A 1 69 ? 13.186 -12.799 8.639 1.00 94.75 69 GLY A O 1
ATOM 563 N N . LYS A 1 70 ? 13.347 -12.121 6.512 1.00 95.31 70 LYS A N 1
ATOM 564 C CA . LYS A 1 70 ? 14.758 -12.446 6.313 1.00 95.31 70 LYS A CA 1
ATOM 565 C C . LYS A 1 70 ? 15.487 -11.198 5.851 1.00 95.31 70 LYS A C 1
ATOM 567 O O . LYS A 1 70 ? 15.001 -10.491 4.972 1.00 95.31 70 LYS A O 1
ATOM 572 N N . PHE A 1 71 ? 16.664 -10.953 6.414 1.00 94.31 71 PHE A N 1
ATOM 573 C CA . PHE A 1 71 ? 17.515 -9.857 5.976 1.00 94.31 71 PHE A CA 1
ATOM 574 C C . PHE A 1 71 ? 18.259 -10.273 4.705 1.00 94.31 71 PHE A C 1
ATOM 576 O O . PHE A 1 71 ? 19.144 -11.125 4.740 1.00 94.31 71 PHE A O 1
ATOM 583 N N . LEU A 1 72 ? 17.870 -9.700 3.570 1.00 88.38 72 LEU A N 1
ATOM 584 C CA . LEU A 1 72 ? 18.428 -9.978 2.254 1.00 88.38 72 LEU A CA 1
ATOM 585 C C . LEU A 1 72 ? 18.845 -8.663 1.607 1.00 88.38 72 LEU A C 1
ATOM 587 O O . LEU A 1 72 ? 18.060 -7.728 1.499 1.00 88.38 72 LEU A O 1
ATOM 591 N N . GLN A 1 73 ? 20.089 -8.592 1.135 1.00 82.75 73 GLN A N 1
ATOM 592 C CA . GLN A 1 73 ? 20.575 -7.446 0.362 1.00 82.75 73 GLN A CA 1
ATOM 593 C C . GLN A 1 73 ? 20.344 -6.068 1.028 1.00 82.75 73 GLN A C 1
ATOM 595 O O . GLN A 1 73 ? 20.084 -5.091 0.328 1.00 82.75 73 GLN A O 1
ATOM 600 N N . ARG A 1 74 ? 20.509 -5.983 2.359 1.00 84.56 74 ARG A N 1
ATOM 601 C CA . ARG A 1 74 ? 20.289 -4.786 3.206 1.00 84.56 74 ARG A CA 1
ATOM 602 C C . ARG A 1 74 ? 18.826 -4.407 3.471 1.00 84.56 74 ARG A C 1
ATOM 604 O O . ARG A 1 74 ? 18.572 -3.342 4.022 1.00 84.56 74 ARG A O 1
ATOM 611 N N . HIS A 1 75 ? 17.883 -5.273 3.120 1.00 85.50 75 HIS A N 1
ATOM 612 C CA . HIS A 1 75 ? 16.461 -5.076 3.378 1.00 85.50 75 HIS A CA 1
ATOM 613 C C . HIS A 1 75 ? 15.880 -6.281 4.114 1.00 85.50 75 HIS A C 1
ATOM 615 O O . HIS A 1 75 ? 16.325 -7.411 3.916 1.00 85.50 75 HIS A O 1
ATOM 621 N N . VAL A 1 76 ? 14.868 -6.057 4.950 1.00 91.56 76 VAL A N 1
ATOM 622 C CA . VAL A 1 76 ? 14.038 -7.149 5.462 1.00 91.56 76 VAL A CA 1
ATOM 623 C C . VAL A 1 76 ? 12.976 -7.477 4.417 1.00 91.56 76 VAL A C 1
ATOM 625 O O . VAL A 1 76 ? 12.240 -6.603 3.966 1.00 91.56 76 VAL A O 1
ATOM 628 N N . CYS A 1 77 ? 12.919 -8.745 4.020 1.00 91.38 77 CYS A N 1
ATOM 629 C CA . CYS A 1 77 ? 11.986 -9.270 3.028 1.00 91.38 77 CYS A CA 1
ATOM 630 C C . CYS A 1 77 ? 11.217 -10.464 3.604 1.00 91.38 77 CYS A C 1
ATOM 632 O O . CYS A 1 77 ? 11.716 -11.156 4.488 1.00 91.38 77 CYS A O 1
ATOM 634 N N . PHE A 1 78 ? 10.048 -10.779 3.044 1.00 93.00 78 PHE A N 1
ATOM 635 C CA . PHE A 1 78 ? 9.200 -11.893 3.490 1.00 93.00 78 PHE A CA 1
ATOM 636 C C . PHE A 1 78 ? 9.078 -12.970 2.398 1.00 93.00 78 PHE A C 1
ATOM 638 O O . PHE A 1 78 ? 8.041 -13.073 1.750 1.00 93.00 78 PHE A O 1
ATOM 645 N N . PRO A 1 79 ? 10.140 -13.758 2.134 1.00 91.44 79 PRO A N 1
ATOM 646 C CA . PRO A 1 79 ? 10.145 -14.712 1.024 1.00 91.44 79 PRO A CA 1
ATOM 647 C C . PRO A 1 79 ? 9.356 -15.996 1.310 1.00 91.44 79 PRO A C 1
ATOM 649 O O . PRO A 1 79 ? 9.043 -16.731 0.380 1.00 91.44 79 PRO A O 1
ATOM 652 N N . ASN A 1 80 ? 9.074 -16.313 2.580 1.00 92.12 80 ASN A N 1
ATOM 653 C CA . ASN A 1 80 ? 8.304 -17.505 2.917 1.00 92.12 80 ASN A CA 1
ATOM 654 C C . ASN A 1 80 ? 6.804 -17.230 2.756 1.00 92.12 80 ASN A C 1
ATOM 656 O O . ASN A 1 80 ? 6.229 -16.468 3.528 1.00 92.12 80 ASN A O 1
ATOM 660 N N . LEU A 1 81 ? 6.184 -17.884 1.777 1.00 91.69 81 LEU A N 1
ATOM 661 C CA . LEU A 1 81 ? 4.747 -17.782 1.517 1.00 91.69 81 LEU A CA 1
ATOM 662 C C . LEU A 1 81 ? 3.930 -18.815 2.309 1.00 91.69 81 LEU A C 1
ATOM 664 O O . LEU A 1 81 ? 2.739 -18.609 2.535 1.00 91.69 81 LEU A O 1
ATOM 668 N N . ASN A 1 82 ? 4.569 -19.883 2.794 1.00 94.50 82 ASN A N 1
ATOM 669 C CA . ASN A 1 82 ? 3.935 -20.930 3.592 1.00 94.50 82 ASN A CA 1
ATOM 670 C C . ASN A 1 82 ? 3.903 -20.496 5.061 1.00 94.50 82 ASN A C 1
ATOM 672 O O . ASN A 1 82 ? 4.764 -20.864 5.864 1.00 94.50 82 ASN A O 1
ATOM 676 N N . CYS A 1 83 ? 2.933 -19.648 5.392 1.00 92.44 83 CYS A N 1
ATOM 677 C CA . CYS A 1 83 ? 2.748 -19.098 6.729 1.00 92.44 83 CYS A CA 1
ATOM 678 C C . CYS A 1 83 ? 1.263 -18.929 7.062 1.00 92.44 83 CYS A C 1
ATOM 680 O O . CYS A 1 83 ? 0.420 -18.767 6.176 1.00 92.44 83 CYS A O 1
ATOM 682 N N . SER A 1 84 ? 0.944 -18.946 8.353 1.00 94.00 84 SER A N 1
ATOM 683 C CA . SER A 1 84 ? -0.425 -18.751 8.822 1.00 94.00 84 SER A CA 1
ATOM 684 C C . SER A 1 84 ? -0.856 -17.296 8.636 1.00 94.00 84 SER A C 1
ATOM 686 O O . SER A 1 84 ? -0.101 -16.358 8.917 1.00 94.00 84 SER A O 1
ATOM 688 N N . LYS A 1 85 ? -2.095 -17.094 8.180 1.00 94.19 85 LYS A N 1
ATOM 689 C CA . LYS A 1 85 ? -2.721 -15.767 8.159 1.00 94.19 85 LYS A CA 1
ATOM 690 C C . LYS A 1 85 ? -2.953 -15.306 9.595 1.00 94.19 85 LYS A C 1
ATOM 692 O O . LYS A 1 85 ? -3.330 -16.112 10.439 1.00 94.19 85 LYS A O 1
ATOM 697 N N . ARG A 1 86 ? -2.758 -14.016 9.870 1.00 93.31 86 ARG A N 1
ATOM 698 C CA . ARG A 1 86 ? -3.165 -13.444 11.157 1.00 93.31 86 ARG A CA 1
ATOM 699 C C . ARG A 1 86 ? -4.677 -13.311 11.203 1.00 93.31 86 ARG A C 1
ATOM 701 O O . ARG A 1 86 ? -5.290 -12.843 10.242 1.00 93.31 86 ARG A O 1
ATOM 708 N N . THR A 1 87 ? -5.252 -13.668 12.340 1.00 93.38 87 THR A N 1
ATOM 709 C CA . THR A 1 87 ? -6.671 -13.474 12.634 1.00 93.38 87 THR A CA 1
ATOM 710 C C . THR A 1 87 ? -6.848 -12.349 13.653 1.00 93.38 87 THR A C 1
ATOM 712 O O . THR A 1 87 ? -5.898 -11.933 14.320 1.00 93.38 87 THR A O 1
ATOM 715 N N . HIS A 1 88 ? -8.065 -11.812 13.755 1.00 92.31 88 HIS A N 1
ATOM 716 C CA . HIS A 1 88 ? -8.371 -10.803 14.768 1.00 92.31 88 HIS A CA 1
ATOM 717 C C . HIS A 1 88 ? -8.273 -11.372 16.186 1.00 92.31 88 HIS A C 1
ATOM 719 O O . HIS A 1 88 ? -7.743 -10.699 17.063 1.00 92.31 88 HIS A O 1
ATOM 725 N N . THR A 1 89 ? -8.695 -12.623 16.386 1.00 92.62 89 THR A N 1
ATOM 726 C CA . THR A 1 89 ? -8.596 -13.324 17.672 1.00 92.62 89 THR A CA 1
ATOM 727 C C . THR A 1 89 ? -7.147 -13.517 18.102 1.00 92.62 89 THR A C 1
ATOM 729 O O . THR A 1 89 ? -6.814 -13.224 19.245 1.00 92.62 89 THR A O 1
ATOM 732 N N . ASP A 1 90 ? -6.260 -13.926 17.189 1.00 92.38 90 ASP A N 1
ATOM 733 C CA . ASP A 1 90 ? -4.842 -14.122 17.523 1.00 92.38 90 ASP A CA 1
ATOM 734 C C . ASP A 1 90 ? -4.155 -12.798 17.865 1.00 92.38 90 ASP A C 1
ATOM 736 O O . ASP A 1 90 ? -3.294 -12.751 18.742 1.00 92.38 90 ASP A O 1
ATOM 740 N N . PHE A 1 91 ? -4.543 -11.719 17.173 1.00 92.38 91 PHE A N 1
ATOM 741 C CA . PHE A 1 91 ? -4.039 -10.376 17.446 1.00 92.38 91 PHE A CA 1
ATOM 742 C C . PHE A 1 91 ? -4.550 -9.847 18.794 1.00 92.38 91 PHE A C 1
ATOM 744 O O . PHE A 1 91 ? -3.771 -9.268 19.545 1.00 92.38 91 PHE A O 1
ATOM 751 N N . PHE A 1 92 ? -5.831 -10.060 19.118 1.00 90.56 92 PHE A N 1
ATOM 752 C CA . PHE A 1 92 ? -6.422 -9.676 20.407 1.00 90.56 92 PHE A CA 1
ATOM 753 C C . PHE A 1 92 ? -5.767 -10.415 21.576 1.00 90.56 92 PHE A C 1
ATOM 755 O O . PHE A 1 92 ? -5.400 -9.795 22.568 1.00 90.56 92 PHE A O 1
ATOM 762 N N . ASN A 1 93 ? -5.546 -11.721 21.417 1.00 91.00 93 ASN A N 1
ATOM 763 C CA . ASN A 1 93 ? -4.889 -12.564 22.416 1.00 91.00 93 ASN A CA 1
ATOM 764 C C . ASN A 1 93 ? -3.361 -12.401 22.435 1.00 91.00 93 ASN A C 1
ATOM 766 O O . ASN A 1 93 ? -2.684 -13.081 23.204 1.00 91.00 93 ASN A O 1
ATOM 770 N N . THR A 1 94 ? -2.796 -11.534 21.588 1.00 90.12 94 THR A N 1
ATOM 771 C CA . THR A 1 94 ? -1.352 -11.260 21.503 1.00 90.12 94 THR A CA 1
ATOM 772 C C . THR A 1 94 ? -0.478 -12.510 21.314 1.00 90.12 94 THR A C 1
ATOM 774 O O . THR A 1 94 ? 0.649 -12.560 21.793 1.00 90.12 94 THR A O 1
ATOM 777 N N . ILE A 1 95 ? -0.966 -13.517 20.572 1.00 91.19 95 ILE A N 1
ATOM 778 C CA . ILE A 1 95 ? -0.290 -14.827 20.412 1.00 91.19 95 ILE A CA 1
ATOM 779 C C . ILE A 1 95 ? 1.129 -14.682 19.839 1.00 91.19 95 ILE A C 1
ATOM 781 O O . ILE A 1 95 ? 2.023 -15.467 20.148 1.00 91.19 95 ILE A O 1
ATOM 785 N N . ASN A 1 96 ? 1.352 -13.685 18.978 1.00 87.88 96 ASN A N 1
ATOM 786 C CA . ASN A 1 96 ? 2.648 -13.446 18.351 1.00 87.88 96 ASN A CA 1
ATOM 787 C C . ASN A 1 96 ? 3.401 -12.309 19.055 1.00 87.88 96 ASN A C 1
ATOM 789 O O . ASN A 1 96 ? 3.491 -11.208 18.518 1.00 87.88 96 ASN A O 1
ATOM 793 N N . GLU A 1 97 ? 3.944 -12.578 20.241 1.00 91.06 97 GLU A N 1
ATOM 794 C CA . GLU A 1 97 ? 4.570 -11.576 21.123 1.00 91.06 97 GLU A CA 1
ATOM 795 C C . GLU A 1 97 ? 5.579 -10.668 20.406 1.00 91.06 97 GLU A C 1
ATOM 797 O O . GLU A 1 97 ? 5.540 -9.455 20.566 1.00 91.06 97 GLU A O 1
ATOM 802 N N . LYS A 1 98 ? 6.426 -11.221 19.526 1.00 93.38 98 LYS A N 1
ATOM 803 C CA . LYS A 1 98 ? 7.452 -10.449 18.795 1.00 93.38 98 LYS A CA 1
ATOM 804 C C . LYS A 1 98 ? 6.877 -9.424 17.816 1.00 93.38 98 LYS A C 1
ATOM 806 O O . LYS A 1 98 ? 7.569 -8.485 17.443 1.00 93.38 98 LYS A O 1
ATOM 811 N N . HIS A 1 99 ? 5.634 -9.615 17.377 1.00 94.12 99 HIS A N 1
ATOM 812 C CA . HIS A 1 99 ? 4.932 -8.664 16.519 1.00 94.12 99 HIS A CA 1
ATOM 813 C C . HIS A 1 99 ? 4.380 -7.470 17.307 1.00 94.12 99 HIS A C 1
ATOM 815 O O . HIS A 1 99 ? 4.193 -6.403 16.724 1.00 94.12 99 HIS A O 1
ATOM 821 N N . HIS A 1 100 ? 4.097 -7.640 18.599 1.00 93.25 100 HIS A N 1
ATOM 822 C CA . HIS A 1 100 ? 3.461 -6.632 19.440 1.00 93.25 100 HIS A CA 1
ATOM 823 C C . HIS A 1 100 ? 4.516 -5.869 20.248 1.00 93.25 100 HIS A C 1
ATOM 825 O O . HIS A 1 100 ? 5.332 -6.460 20.944 1.00 93.25 100 HIS A O 1
ATOM 831 N N . ILE A 1 101 ? 4.492 -4.538 20.171 1.00 91.81 101 ILE A N 1
ATOM 832 C CA . ILE A 1 101 ? 5.343 -3.671 21.001 1.00 91.81 101 ILE A CA 1
ATOM 833 C C . ILE A 1 101 ? 4.639 -3.364 22.323 1.00 91.81 101 ILE A C 1
ATOM 835 O O . ILE A 1 101 ? 5.262 -3.358 23.381 1.00 91.81 101 ILE A O 1
ATOM 839 N N . SER A 1 102 ? 3.340 -3.066 22.269 1.00 87.69 102 SER A N 1
ATOM 840 C CA . SER A 1 102 ? 2.539 -2.765 23.454 1.00 87.69 102 SER A CA 1
ATOM 841 C C . SER A 1 102 ? 1.050 -3.011 23.213 1.00 87.69 102 SER A C 1
ATOM 843 O O . SER A 1 102 ? 0.628 -3.356 22.108 1.00 87.69 102 SER A O 1
ATOM 845 N N . VAL A 1 103 ? 0.248 -2.852 24.269 1.00 83.12 103 VAL A N 1
ATOM 846 C CA . VAL A 1 103 ? -1.207 -3.027 24.212 1.00 83.12 103 VAL A CA 1
ATOM 847 C C . VAL A 1 103 ? -1.829 -1.983 23.285 1.00 83.12 103 VAL A C 1
ATOM 849 O O . VAL A 1 103 ? -1.546 -0.787 23.383 1.00 83.12 103 VAL A O 1
ATOM 852 N N . ASN A 1 104 ? -2.703 -2.444 22.395 1.00 83.56 104 ASN A N 1
ATOM 853 C CA . ASN A 1 104 ? -3.445 -1.600 21.472 1.00 83.56 104 ASN A CA 1
ATOM 854 C C . ASN A 1 104 ? -4.861 -1.340 22.015 1.00 83.56 104 ASN A C 1
ATOM 856 O O . ASN A 1 104 ? -5.634 -2.266 22.232 1.00 83.56 104 ASN A O 1
ATOM 860 N N . GLU A 1 105 ? -5.216 -0.074 22.213 1.00 83.81 105 GLU A N 1
ATOM 861 C CA . GLU A 1 105 ? -6.544 0.332 22.694 1.00 83.81 105 GLU A CA 1
ATOM 862 C C . GLU A 1 105 ? -7.626 0.266 21.605 1.00 83.81 105 GLU A C 1
ATOM 864 O O . GLU A 1 105 ? -8.804 0.117 21.924 1.00 83.81 105 GLU A O 1
ATOM 869 N N . LEU A 1 106 ? -7.239 0.324 20.323 1.00 86.69 106 LEU A N 1
ATOM 870 C CA . LEU A 1 106 ? -8.161 0.299 19.182 1.00 86.69 106 LEU A CA 1
ATOM 871 C C . LEU A 1 106 ? -8.976 -1.002 19.131 1.00 86.69 106 LEU A C 1
ATOM 873 O O . LEU A 1 106 ? -10.076 -1.022 18.589 1.00 86.69 106 LEU A O 1
ATOM 877 N N . ILE A 1 107 ? -8.450 -2.088 19.710 1.00 86.19 107 ILE A N 1
ATOM 878 C CA . ILE A 1 107 ? -9.144 -3.381 19.741 1.00 86.19 107 ILE A CA 1
ATOM 879 C C . ILE A 1 107 ? -10.377 -3.357 20.650 1.00 86.19 107 ILE A C 1
ATOM 881 O O . ILE A 1 107 ? -11.302 -4.138 20.458 1.00 86.19 107 ILE A O 1
ATOM 885 N N . ASN A 1 108 ? -10.417 -2.444 21.620 1.00 85.81 108 ASN A N 1
ATOM 886 C CA . ASN A 1 108 ? -11.525 -2.337 22.568 1.00 85.81 108 ASN A CA 1
ATOM 887 C C . ASN A 1 108 ? -12.726 -1.567 21.999 1.00 85.81 108 ASN A C 1
ATOM 889 O O . ASN A 1 108 ? -13.725 -1.378 22.698 1.00 85.81 108 ASN A O 1
ATOM 893 N N . ILE A 1 109 ? -12.627 -1.078 20.762 1.00 89.69 109 ILE A N 1
ATOM 894 C CA . ILE A 1 109 ? -13.696 -0.335 20.108 1.00 89.69 109 ILE A CA 1
ATOM 895 C C . ILE A 1 109 ? -14.621 -1.330 19.392 1.00 89.69 109 ILE A C 1
ATOM 897 O O . ILE A 1 109 ? -14.159 -2.086 18.531 1.00 89.69 109 ILE A O 1
ATOM 901 N N . PRO A 1 110 ? -15.929 -1.340 19.714 1.00 89.12 110 PRO A N 1
ATOM 902 C CA . PRO A 1 110 ? -16.878 -2.263 19.103 1.00 89.12 110 PRO A CA 1
ATOM 903 C C . PRO A 1 110 ? -16.901 -2.162 17.576 1.00 89.12 110 PRO A C 1
ATOM 905 O O . PRO A 1 110 ? -16.839 -1.078 17.006 1.00 89.12 110 PRO A O 1
ATOM 908 N N . GLY A 1 111 ? -17.025 -3.304 16.901 1.00 88.75 111 GLY A N 1
ATOM 909 C CA . GLY A 1 111 ? -17.143 -3.352 15.441 1.00 88.75 111 GLY A CA 1
ATOM 910 C C . GLY A 1 111 ? -15.832 -3.174 14.668 1.00 88.75 111 GLY A C 1
ATOM 911 O O . GLY A 1 111 ? -15.865 -3.239 13.441 1.00 88.75 111 GLY A O 1
ATOM 912 N N . ILE A 1 112 ? -14.683 -3.006 15.339 1.00 91.69 112 ILE A N 1
ATOM 913 C CA . ILE A 1 112 ? -13.373 -2.963 14.675 1.00 91.69 112 ILE A CA 1
ATOM 914 C C . ILE A 1 112 ? -12.747 -4.359 14.608 1.00 91.69 112 ILE A C 1
ATOM 916 O O . ILE A 1 112 ? -12.284 -4.919 15.597 1.00 91.69 112 ILE A O 1
ATOM 920 N N . HIS A 1 113 ? -12.615 -4.876 13.393 1.00 92.31 113 HIS A N 1
ATOM 921 C CA . HIS A 1 113 ? -11.837 -6.057 13.051 1.00 92.31 113 HIS A CA 1
ATOM 922 C C . HIS A 1 113 ? -10.485 -5.663 12.427 1.00 92.31 113 HIS A C 1
ATOM 924 O O . HIS A 1 113 ? -10.340 -5.506 11.214 1.00 92.31 113 HIS A O 1
ATOM 930 N N . ILE A 1 114 ? -9.444 -5.575 13.259 1.00 90.44 114 ILE A N 1
ATOM 931 C CA . ILE A 1 114 ? -8.086 -5.086 12.920 1.00 90.44 114 ILE A CA 1
ATOM 932 C C . ILE A 1 114 ? -7.531 -5.627 11.595 1.00 90.44 114 ILE A C 1
ATOM 934 O O . ILE A 1 114 ? -6.960 -4.886 10.797 1.00 90.44 114 ILE A O 1
ATOM 938 N N . ILE A 1 115 ? -7.693 -6.924 11.325 1.00 90.69 115 ILE A N 1
ATOM 939 C CA . ILE A 1 115 ? -7.137 -7.521 10.105 1.00 90.69 115 ILE A CA 1
ATOM 940 C C . ILE A 1 115 ? -7.889 -7.060 8.849 1.00 90.69 115 ILE A C 1
ATOM 942 O O . ILE A 1 115 ? -7.270 -6.941 7.791 1.00 90.69 115 ILE A O 1
ATOM 946 N N . GLN A 1 116 ? -9.190 -6.783 8.951 1.00 90.69 116 GLN A N 1
ATOM 947 C CA . GLN A 1 116 ? -10.054 -6.419 7.822 1.00 90.69 116 GLN A CA 1
ATOM 948 C C . GLN A 1 116 ? -10.108 -4.900 7.645 1.00 90.69 116 GLN A C 1
ATOM 950 O O . GLN A 1 116 ? -9.833 -4.411 6.554 1.00 90.69 116 GLN A O 1
ATOM 955 N N . ASN A 1 117 ? -10.350 -4.154 8.726 1.00 93.56 117 ASN A N 1
ATOM 956 C CA . ASN A 1 117 ? -10.469 -2.699 8.681 1.00 93.56 117 ASN A CA 1
ATOM 957 C C . ASN A 1 117 ? -9.127 -1.985 8.483 1.00 93.56 117 ASN A C 1
ATOM 959 O O . ASN A 1 117 ? -9.124 -0.795 8.209 1.00 93.56 117 ASN A O 1
ATOM 963 N N . LEU A 1 118 ? -7.977 -2.661 8.591 1.00 92.69 118 LEU A N 1
ATOM 964 C CA . LEU A 1 118 ? -6.688 -2.081 8.201 1.00 92.69 118 LEU A CA 1
ATOM 965 C C . LEU A 1 118 ? -6.164 -2.748 6.922 1.00 92.69 118 LEU A C 1
ATOM 967 O O . LEU A 1 118 ? -5.347 -3.690 6.990 1.00 92.69 118 LEU A O 1
ATOM 971 N N . PRO A 1 119 ? -6.621 -2.295 5.738 1.00 91.31 119 PRO A N 1
ATOM 972 C CA . PRO A 1 119 ? -6.133 -2.800 4.464 1.00 91.31 119 PRO A CA 1
ATOM 973 C C . PRO A 1 119 ? -4.637 -2.505 4.270 1.00 91.31 119 PRO A C 1
ATOM 975 O O . PRO A 1 119 ? -3.964 -1.879 5.095 1.00 91.31 119 PRO A O 1
ATOM 978 N N . LEU A 1 120 ? -4.081 -3.083 3.212 1.00 90.88 120 LEU A N 1
ATOM 979 C CA . LEU A 1 120 ? -2.771 -2.698 2.702 1.00 90.88 120 LEU A CA 1
ATOM 980 C C . LEU A 1 120 ? -2.997 -1.613 1.652 1.00 90.88 120 LEU A C 1
ATOM 982 O O . LEU A 1 120 ? -3.830 -1.800 0.772 1.00 90.88 120 LEU A O 1
ATOM 986 N N . ASP A 1 121 ? -2.281 -0.501 1.764 1.00 89.75 121 ASP A N 1
ATOM 987 C CA . ASP A 1 121 ? -2.431 0.627 0.849 1.00 89.75 121 ASP A CA 1
ATOM 988 C C . ASP A 1 121 ? -1.649 0.386 -0.456 1.00 89.75 121 ASP A C 1
ATOM 990 O O . ASP A 1 121 ? -0.411 0.350 -0.463 1.00 89.75 121 ASP A O 1
ATOM 994 N N . ASP A 1 122 ? -2.365 0.212 -1.572 1.00 91.81 122 ASP A N 1
ATOM 995 C CA . ASP A 1 122 ? -1.776 -0.014 -2.896 1.00 91.81 122 ASP A CA 1
ATOM 996 C C . ASP A 1 122 ? -1.029 1.220 -3.419 1.00 91.81 122 ASP A C 1
ATOM 998 O O . ASP A 1 122 ? -0.073 1.086 -4.194 1.00 91.81 122 ASP A O 1
ATOM 1002 N N . MET A 1 123 ? -1.402 2.415 -2.953 1.00 93.06 123 MET A N 1
ATOM 1003 C CA . MET A 1 123 ? -0.739 3.663 -3.310 1.00 93.06 123 MET A CA 1
ATOM 1004 C C . MET A 1 123 ? 0.736 3.633 -2.893 1.00 93.06 123 MET A C 1
ATOM 1006 O O . MET A 1 123 ? 1.625 3.860 -3.719 1.00 93.06 123 MET A O 1
ATOM 1010 N N . HIS A 1 124 ? 1.011 3.313 -1.626 1.00 91.38 124 HIS A N 1
ATOM 1011 C CA . HIS A 1 124 ? 2.375 3.255 -1.101 1.00 91.38 124 HIS A CA 1
ATOM 1012 C C . HIS A 1 124 ? 3.102 1.972 -1.509 1.00 91.38 124 HIS A C 1
ATOM 1014 O O . HIS A 1 124 ? 4.267 2.030 -1.900 1.00 91.38 124 HIS A O 1
ATOM 1020 N N . LEU A 1 125 ? 2.429 0.818 -1.453 1.00 91.81 125 LEU A N 1
ATOM 1021 C CA . LEU A 1 125 ? 3.079 -0.472 -1.697 1.00 91.81 125 LEU A CA 1
ATOM 1022 C C . LEU A 1 125 ? 3.359 -0.715 -3.178 1.00 91.81 125 LEU A C 1
ATOM 1024 O O . LEU A 1 125 ? 4.467 -1.104 -3.549 1.00 91.81 125 LEU A O 1
ATOM 1028 N N . VAL A 1 126 ? 2.367 -0.485 -4.035 1.00 95.19 126 VAL A N 1
ATOM 1029 C CA . VAL A 1 126 ? 2.445 -0.864 -5.448 1.00 95.19 126 VAL A CA 1
ATOM 1030 C C . VAL A 1 126 ? 2.857 0.326 -6.293 1.00 95.19 126 VAL A C 1
ATOM 1032 O O . VAL A 1 126 ? 3.856 0.242 -7.002 1.00 95.19 126 VAL A O 1
ATOM 1035 N N . CYS A 1 127 ? 2.140 1.446 -6.206 1.00 95.56 127 CYS A N 1
ATOM 1036 C CA . CYS A 1 127 ? 2.381 2.586 -7.091 1.00 95.56 127 CYS A CA 1
ATOM 1037 C C . CYS A 1 127 ? 3.720 3.275 -6.771 1.00 95.56 127 CYS A C 1
ATOM 1039 O O . CYS A 1 127 ? 4.611 3.341 -7.622 1.00 95.56 127 CYS A O 1
ATOM 1041 N N . LEU A 1 128 ? 3.886 3.749 -5.532 1.00 94.12 128 LEU A N 1
ATOM 1042 C CA . LEU A 1 128 ? 5.104 4.433 -5.080 1.00 94.12 128 LEU A CA 1
ATOM 1043 C C . LEU A 1 128 ? 6.245 3.475 -4.720 1.00 94.12 128 LEU A C 1
ATOM 1045 O O . LEU A 1 128 ? 7.404 3.887 -4.773 1.00 94.12 128 LEU A O 1
ATOM 1049 N N . GLY A 1 129 ? 5.926 2.229 -4.365 1.00 92.38 129 GLY A N 1
ATOM 1050 C CA . GLY A 1 129 ? 6.896 1.181 -4.068 1.00 92.38 129 GLY A CA 1
ATOM 1051 C C . GLY A 1 129 ? 7.350 0.457 -5.334 1.00 92.38 129 GLY A C 1
ATOM 1052 O O . GLY A 1 129 ? 8.389 0.780 -5.908 1.00 92.38 129 GLY A O 1
ATOM 1053 N N . VAL A 1 130 ? 6.570 -0.528 -5.783 1.00 93.56 130 VAL A N 1
ATOM 1054 C CA . VAL A 1 130 ? 6.964 -1.450 -6.864 1.00 93.56 130 VAL A CA 1
ATOM 1055 C C . VAL A 1 130 ? 7.104 -0.764 -8.229 1.00 93.56 130 VAL A C 1
ATOM 1057 O O . VAL A 1 130 ? 8.158 -0.862 -8.857 1.00 93.56 130 VAL A O 1
ATOM 1060 N N . VAL A 1 131 ? 6.073 -0.065 -8.711 1.00 95.69 131 VAL A N 1
ATOM 1061 C CA . VAL A 1 131 ? 6.036 0.491 -10.078 1.00 95.69 131 VAL A CA 1
ATOM 1062 C C . VAL A 1 131 ? 7.097 1.570 -10.257 1.00 95.69 131 VAL A C 1
ATOM 1064 O O . VAL A 1 131 ? 7.864 1.535 -11.223 1.00 95.69 131 VAL A O 1
ATOM 1067 N N . ARG A 1 132 ? 7.196 2.495 -9.295 1.00 93.75 132 ARG A N 1
ATOM 1068 C CA . ARG A 1 132 ? 8.268 3.495 -9.264 1.00 93.75 132 ARG A CA 1
ATOM 1069 C C . ARG A 1 132 ? 9.646 2.837 -9.305 1.00 93.75 132 ARG A C 1
ATOM 1071 O O . ARG A 1 132 ? 10.493 3.269 -10.087 1.00 93.75 132 ARG A O 1
ATOM 1078 N N . GLN A 1 133 ? 9.871 1.794 -8.505 1.00 90.44 133 GLN A N 1
ATOM 1079 C CA . GLN A 1 133 ? 11.155 1.098 -8.462 1.00 90.44 133 GLN A CA 1
ATOM 1080 C C . GLN A 1 133 ? 11.493 0.429 -9.801 1.00 90.44 133 GLN A C 1
ATOM 1082 O O . GLN A 1 133 ? 12.616 0.585 -10.280 1.00 90.44 133 GLN A O 1
ATOM 1087 N N . ILE A 1 134 ? 10.531 -0.249 -10.440 1.00 92.06 134 ILE A N 1
ATOM 1088 C CA . ILE A 1 134 ? 10.701 -0.851 -11.775 1.00 92.06 134 ILE A CA 1
ATOM 1089 C C . ILE A 1 134 ? 11.144 0.212 -12.791 1.00 92.06 134 ILE A C 1
ATOM 1091 O O . ILE A 1 134 ? 12.143 0.028 -13.486 1.00 92.06 134 ILE A O 1
ATOM 1095 N N . LEU A 1 135 ? 10.452 1.354 -12.843 1.00 92.06 135 LEU A N 1
ATOM 1096 C CA . LEU A 1 135 ? 10.764 2.424 -13.795 1.00 92.06 135 LEU A CA 1
ATOM 1097 C C . LEU A 1 135 ? 12.128 3.072 -13.529 1.00 92.06 135 LEU A C 1
ATOM 1099 O O . LEU A 1 135 ? 12.867 3.359 -14.474 1.00 92.06 135 LEU A O 1
ATOM 1103 N N . LEU A 1 136 ? 12.497 3.272 -12.260 1.00 89.81 136 LEU A N 1
ATOM 1104 C CA . LEU A 1 136 ? 13.817 3.790 -11.892 1.00 89.81 136 LEU A CA 1
ATOM 1105 C C . LEU A 1 136 ? 14.939 2.822 -12.287 1.00 89.81 136 LEU A C 1
ATOM 1107 O O . LEU A 1 136 ? 15.954 3.273 -12.830 1.00 89.81 136 LEU A O 1
ATOM 1111 N N . LEU A 1 137 ? 14.744 1.516 -12.059 1.00 88.56 137 LEU A N 1
ATOM 1112 C CA . LEU A 1 137 ? 15.675 0.459 -12.464 1.00 88.56 137 LEU A CA 1
ATOM 1113 C C . LEU A 1 137 ? 15.842 0.432 -13.984 1.00 88.56 137 LEU A C 1
ATOM 1115 O O . LEU A 1 137 ? 16.967 0.474 -14.475 1.00 88.56 137 LEU A O 1
ATOM 1119 N N . TRP A 1 138 ? 14.749 0.454 -14.739 1.00 90.50 138 TRP A N 1
ATOM 1120 C CA . TRP A 1 138 ? 14.810 0.381 -16.200 1.00 90.50 138 TRP A CA 1
ATOM 1121 C C . TRP A 1 138 ? 15.377 1.644 -16.840 1.00 90.50 138 TRP A C 1
ATOM 1123 O O . TRP A 1 138 ? 16.159 1.551 -17.784 1.00 90.50 138 TRP A O 1
ATOM 1133 N N . LYS A 1 139 ? 15.065 2.828 -16.304 1.00 87.06 139 LYS A N 1
ATOM 1134 C CA . LYS A 1 139 ? 15.680 4.083 -16.756 1.00 87.06 139 LYS A CA 1
ATOM 1135 C C . LYS A 1 139 ? 17.172 4.156 -16.398 1.00 87.06 139 LYS A C 1
ATOM 1137 O O . LYS A 1 139 ? 17.962 4.768 -17.116 1.00 87.06 139 LYS A O 1
ATOM 1142 N N . GLY A 1 140 ? 17.569 3.539 -15.285 1.00 79.06 140 GLY A N 1
ATOM 1143 C CA . GLY A 1 140 ? 18.935 3.592 -14.769 1.00 79.06 140 GLY A CA 1
ATOM 1144 C C . GLY A 1 140 ? 19.269 4.913 -14.077 1.00 79.06 140 GLY A C 1
ATOM 1145 O O . GLY A 1 140 ? 20.342 5.464 -14.313 1.00 79.06 140 GLY A O 1
ATOM 1146 N N . SER A 1 141 ? 18.348 5.431 -13.256 1.00 63.88 141 SER A N 1
ATOM 1147 C CA . SER A 1 141 ? 18.575 6.646 -12.458 1.00 63.88 141 SER A CA 1
ATOM 1148 C C . SER A 1 141 ? 19.713 6.454 -11.442 1.00 63.88 141 SER A C 1
ATOM 1150 O O . SER A 1 141 ? 19.777 5.424 -10.772 1.00 63.88 141 SER A O 1
ATOM 1152 N N . GLY A 1 142 ? 20.584 7.460 -11.292 1.00 52.66 142 GLY A N 1
ATOM 1153 C CA . GLY A 1 142 ? 21.757 7.431 -10.401 1.00 52.66 142 GLY A CA 1
ATOM 1154 C C . GLY A 1 142 ? 21.449 7.345 -8.899 1.00 52.66 142 GLY A C 1
ATOM 1155 O O . GLY A 1 142 ? 22.355 7.116 -8.110 1.00 52.66 142 GLY A O 1
ATOM 1156 N N . ASN A 1 143 ? 20.178 7.470 -8.500 1.00 51.97 143 ASN A N 1
ATOM 1157 C CA . ASN A 1 143 ? 19.743 7.357 -7.101 1.00 51.97 143 ASN A CA 1
ATOM 1158 C C . ASN A 1 143 ? 19.474 5.912 -6.649 1.00 51.97 143 ASN A C 1
ATOM 1160 O O . ASN A 1 143 ? 19.039 5.686 -5.521 1.00 51.97 143 ASN A O 1
ATOM 1164 N N . ILE A 1 144 ? 19.702 4.917 -7.508 1.00 54.25 144 ILE A N 1
ATOM 1165 C CA . ILE A 1 144 ? 19.746 3.526 -7.059 1.00 54.25 144 ILE A CA 1
ATOM 1166 C C . ILE A 1 144 ? 21.074 3.382 -6.316 1.00 54.25 144 ILE A C 1
ATOM 1168 O O . ILE A 1 144 ? 22.123 3.562 -6.926 1.00 54.25 144 ILE A O 1
ATOM 1172 N N . GLY A 1 145 ? 21.038 3.072 -5.015 1.00 48.09 145 GLY A N 1
ATOM 1173 C CA . GLY A 1 145 ? 22.202 3.009 -4.110 1.00 48.09 145 GLY A CA 1
ATOM 1174 C C . GLY A 1 145 ? 23.282 1.965 -4.449 1.00 48.09 145 GLY A C 1
ATOM 11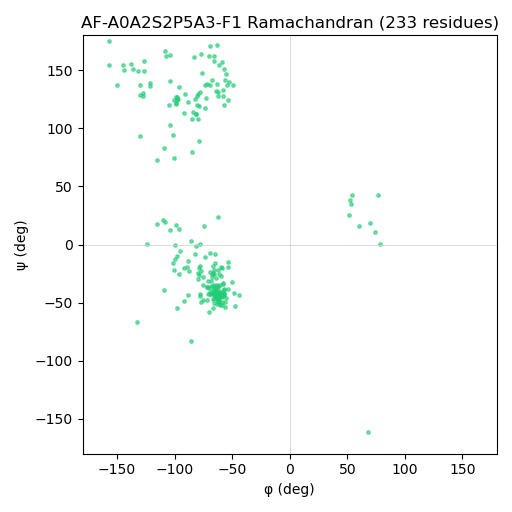75 O O . GLY A 1 145 ? 24.008 1.514 -3.566 1.00 48.09 145 GLY A O 1
ATOM 1176 N N . ARG A 1 146 ? 23.376 1.541 -5.712 1.00 53.44 146 ARG A N 1
ATOM 1177 C CA . ARG A 1 146 ? 24.420 0.696 -6.282 1.00 53.44 146 ARG A CA 1
ATOM 1178 C C . ARG A 1 146 ? 24.941 1.351 -7.559 1.00 53.44 146 ARG A C 1
ATOM 1180 O O . ARG A 1 146 ? 24.408 1.130 -8.647 1.00 53.44 146 ARG A O 1
ATOM 1187 N N . VAL A 1 147 ? 26.002 2.141 -7.422 1.00 45.56 147 VAL A N 1
ATOM 1188 C CA . VAL A 1 147 ? 26.811 2.595 -8.559 1.00 45.56 147 VAL A CA 1
ATOM 1189 C C . VAL A 1 147 ? 27.341 1.344 -9.285 1.00 45.56 147 VAL A C 1
ATOM 1191 O O . VAL A 1 147 ? 27.887 0.455 -8.641 1.00 45.56 147 VAL A O 1
ATOM 1194 N N . ASN A 1 148 ? 27.139 1.252 -10.605 1.00 51.97 148 ASN A N 1
ATOM 1195 C CA . ASN A 1 148 ? 27.664 0.203 -11.506 1.00 51.97 148 ASN A CA 1
ATOM 1196 C C . ASN A 1 148 ? 27.110 -1.241 -11.395 1.00 51.97 148 ASN A C 1
ATOM 1198 O O . ASN A 1 148 ? 27.738 -2.153 -11.923 1.00 51.97 148 ASN A O 1
ATOM 1202 N N . VAL A 1 149 ? 25.936 -1.487 -10.789 1.00 60.53 149 VAL A N 1
ATOM 1203 C CA . VAL A 1 149 ? 25.399 -2.873 -10.622 1.00 60.53 149 VAL A CA 1
ATOM 1204 C C . VAL A 1 149 ? 23.994 -3.087 -11.209 1.00 60.53 149 VAL A C 1
ATOM 1206 O O . VAL A 1 149 ? 23.432 -4.176 -11.127 1.00 60.53 149 VAL A O 1
ATOM 1209 N N . ASN A 1 150 ? 23.374 -2.067 -11.804 1.00 73.00 150 ASN A N 1
ATOM 1210 C CA . ASN A 1 150 ? 22.011 -2.209 -12.316 1.00 73.00 150 ASN A CA 1
ATOM 1211 C C . ASN A 1 150 ? 21.971 -2.949 -13.668 1.00 73.00 150 ASN A C 1
ATOM 1213 O O . ASN A 1 150 ? 21.972 -2.326 -14.730 1.00 73.00 150 ASN A O 1
ATOM 1217 N N . SER A 1 151 ? 21.872 -4.279 -13.611 1.00 78.12 151 SER A N 1
ATOM 1218 C CA . SER A 1 151 ? 21.725 -5.164 -14.776 1.00 78.12 151 SER A CA 1
ATOM 1219 C C . SER A 1 151 ? 20.375 -5.048 -15.494 1.00 78.12 151 SER A C 1
ATOM 1221 O O . SER A 1 151 ? 20.194 -5.637 -16.555 1.00 78.12 151 SER A O 1
ATOM 1223 N N . GLN A 1 152 ? 19.421 -4.298 -14.935 1.00 86.31 152 GLN A N 1
ATOM 1224 C CA . GLN A 1 152 ? 18.083 -4.116 -15.503 1.00 86.31 152 GLN A CA 1
ATOM 1225 C C . GLN A 1 152 ? 17.926 -2.797 -16.265 1.00 86.31 152 GLN A C 1
ATOM 1227 O O . GLN A 1 152 ? 16.845 -2.522 -16.789 1.00 86.31 152 GLN A O 1
ATOM 1232 N N . LYS A 1 153 ? 18.980 -1.973 -16.336 1.00 89.62 153 LYS A N 1
ATOM 1233 C CA . LYS A 1 153 ? 18.955 -0.725 -17.098 1.00 89.62 153 LYS A CA 1
ATOM 1234 C C . LYS A 1 153 ? 18.723 -1.021 -18.579 1.00 89.62 153 LYS A C 1
ATOM 1236 O O . LYS A 1 153 ? 19.457 -1.791 -19.196 1.00 89.62 153 LYS A O 1
ATOM 1241 N N . LEU A 1 154 ? 17.728 -0.361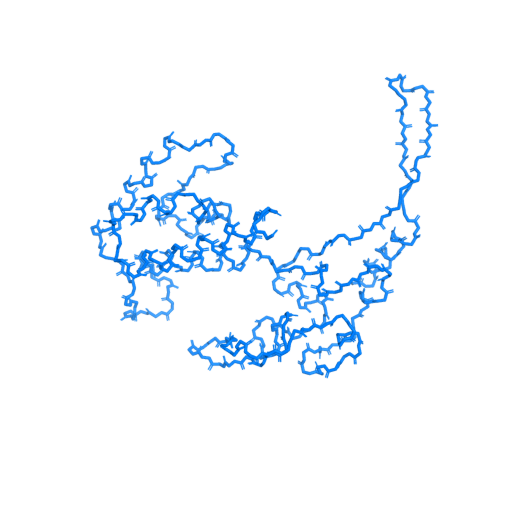 -19.159 1.00 90.44 154 LEU A N 1
ATOM 1242 C CA . LEU A 1 154 ? 17.443 -0.456 -20.580 1.00 90.44 154 LEU A CA 1
ATOM 1243 C C . LEU A 1 154 ? 18.459 0.359 -21.397 1.00 90.44 154 LEU A C 1
ATOM 1245 O O . LEU A 1 154 ? 18.918 1.417 -20.948 1.00 90.44 154 LEU A O 1
ATOM 1249 N N . PRO A 1 155 ? 18.784 -0.087 -22.623 1.00 90.56 155 PRO A N 1
ATOM 1250 C CA . PRO A 1 155 ? 19.578 0.698 -23.558 1.00 90.56 155 PRO A CA 1
ATOM 1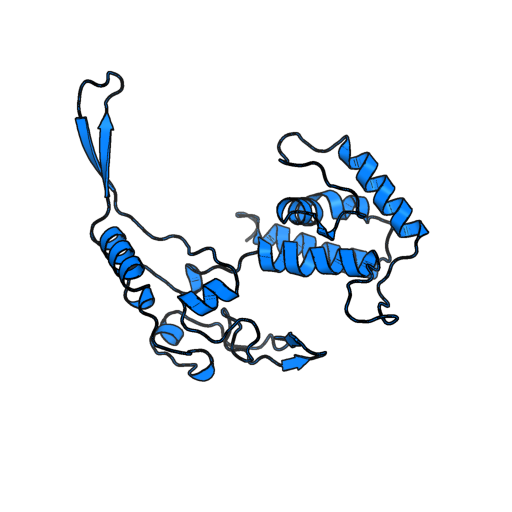251 C C . PRO A 1 155 ? 18.973 2.086 -23.822 1.00 90.56 155 PRO A C 1
ATOM 1253 O O . PRO A 1 155 ? 17.754 2.262 -23.858 1.00 90.56 155 PRO A O 1
ATOM 1256 N N . ILE A 1 156 ? 19.825 3.090 -24.046 1.00 88.75 156 ILE A N 1
ATOM 1257 C CA . ILE A 1 156 ? 19.391 4.491 -24.191 1.00 88.75 156 ILE A CA 1
ATOM 1258 C C . ILE A 1 156 ? 18.424 4.705 -25.367 1.00 88.75 156 ILE A C 1
ATOM 1260 O O . ILE A 1 156 ? 17.500 5.510 -25.273 1.00 88.75 156 ILE A O 1
ATOM 1264 N N . ASN A 1 157 ? 18.600 3.971 -26.467 1.00 92.12 157 ASN A N 1
ATOM 1265 C CA . ASN A 1 157 ? 17.699 3.989 -27.620 1.00 92.12 157 ASN A CA 1
ATOM 1266 C C . ASN A 1 157 ? 16.305 3.457 -27.257 1.00 92.12 157 ASN A C 1
ATOM 1268 O O . ASN A 1 157 ? 15.311 4.062 -27.646 1.00 92.12 157 ASN A O 1
ATOM 1272 N N . ILE A 1 158 ? 16.226 2.395 -26.451 1.00 92.69 158 ILE A N 1
ATOM 1273 C CA . ILE A 1 158 ? 14.956 1.863 -25.941 1.00 92.69 158 ILE A CA 1
ATOM 1274 C C . ILE A 1 158 ? 14.265 2.894 -25.044 1.00 92.69 158 ILE A C 1
ATOM 1276 O O . ILE A 1 158 ? 13.078 3.159 -25.220 1.00 92.69 158 ILE A O 1
ATOM 1280 N N . ILE A 1 159 ? 15.005 3.553 -24.146 1.00 90.69 159 ILE A N 1
ATOM 1281 C CA . ILE A 1 159 ? 14.459 4.628 -23.298 1.00 90.69 159 ILE A CA 1
ATOM 1282 C C . ILE A 1 159 ? 13.903 5.776 -24.155 1.00 90.69 159 ILE A C 1
ATOM 1284 O O . ILE A 1 159 ? 12.809 6.264 -23.878 1.00 90.69 159 ILE A O 1
ATOM 1288 N N . LYS A 1 160 ? 14.601 6.178 -25.228 1.00 90.75 160 LYS A N 1
ATOM 1289 C CA . LYS A 1 160 ? 14.110 7.206 -26.164 1.00 90.75 160 LYS A CA 1
ATOM 1290 C C . LYS A 1 160 ? 12.800 6.794 -26.845 1.00 90.75 160 LYS A C 1
ATOM 1292 O O . LYS A 1 160 ? 11.889 7.615 -26.927 1.00 90.75 160 LYS A O 1
ATOM 1297 N N . ILE A 1 161 ? 12.684 5.537 -27.284 1.00 93.25 161 ILE A N 1
ATOM 1298 C CA . ILE A 1 161 ? 11.447 5.001 -27.882 1.00 93.25 161 ILE A CA 1
ATOM 1299 C C . ILE A 1 161 ? 10.299 5.043 -26.870 1.00 93.25 161 ILE A C 1
ATOM 1301 O O . ILE A 1 161 ? 9.200 5.489 -27.199 1.00 93.25 161 ILE A O 1
ATOM 1305 N N . ILE A 1 162 ? 10.560 4.626 -25.628 1.00 92.00 162 ILE A N 1
ATOM 1306 C CA . ILE A 1 162 ? 9.579 4.673 -24.542 1.00 92.00 162 ILE A CA 1
ATOM 1307 C C . ILE A 1 162 ? 9.109 6.117 -24.314 1.00 92.00 162 ILE A C 1
ATOM 1309 O O . ILE A 1 162 ? 7.907 6.377 -24.353 1.00 92.00 162 ILE A O 1
ATOM 1313 N N . SER A 1 163 ? 10.036 7.065 -24.138 1.00 89.81 163 SER A N 1
ATOM 1314 C CA . SER A 1 163 ? 9.714 8.487 -23.946 1.00 89.81 163 SER A CA 1
ATOM 1315 C C . SER A 1 163 ? 8.891 9.065 -25.101 1.00 89.81 163 SER A C 1
ATOM 1317 O O . SER A 1 163 ? 7.957 9.833 -24.868 1.00 89.81 163 SER A O 1
ATOM 1319 N N . TRP A 1 164 ? 9.187 8.667 -26.341 1.00 90.50 164 TRP A N 1
ATOM 1320 C CA . TRP A 1 164 ? 8.404 9.077 -27.506 1.00 90.50 164 TRP A CA 1
ATOM 1321 C C . TRP A 1 164 ? 6.977 8.506 -27.485 1.00 90.50 164 TRP A C 1
ATOM 1323 O O . TRP A 1 164 ? 6.022 9.243 -27.723 1.00 90.50 164 TRP A O 1
ATOM 1333 N N . ARG A 1 165 ? 6.793 7.232 -27.108 1.00 91.31 165 ARG A N 1
ATOM 1334 C CA . ARG A 1 165 ? 5.449 6.641 -26.949 1.00 91.31 165 ARG A CA 1
ATOM 1335 C C . ARG A 1 165 ? 4.630 7.322 -25.854 1.00 91.31 165 ARG A C 1
ATOM 1337 O O . ARG A 1 165 ? 3.446 7.570 -26.058 1.00 91.31 165 ARG A O 1
ATOM 1344 N N . PHE A 1 166 ? 5.250 7.682 -24.730 1.00 86.75 166 PHE A N 1
ATOM 1345 C CA . PHE A 1 166 ? 4.590 8.496 -23.700 1.00 86.75 166 PHE A CA 1
ATOM 1346 C C . PHE A 1 166 ? 4.101 9.838 -24.253 1.00 86.75 166 PHE A C 1
ATOM 1348 O O . PHE A 1 166 ? 2.979 10.254 -23.966 1.00 86.75 166 PHE A O 1
ATOM 1355 N N . PHE A 1 167 ? 4.931 10.508 -25.058 1.00 85.44 167 PHE A N 1
ATOM 1356 C CA . PHE A 1 167 ? 4.559 11.774 -25.685 1.00 85.44 167 PHE A CA 1
ATOM 1357 C C . PHE A 1 167 ? 3.353 11.628 -26.622 1.00 85.44 167 PHE A C 1
ATOM 1359 O O . PHE A 1 167 ? 2.477 12.491 -26.607 1.00 85.44 167 PHE A O 1
ATOM 1366 N N . LEU A 1 168 ? 3.275 10.540 -27.396 1.00 87.50 168 LEU A N 1
ATOM 1367 C CA . LEU A 1 168 ? 2.114 10.267 -28.247 1.00 87.50 168 LEU A CA 1
ATOM 1368 C C . LEU A 1 168 ? 0.840 10.061 -27.419 1.00 87.50 168 LEU A C 1
ATOM 1370 O O . LEU A 1 168 ? -0.138 10.775 -27.626 1.00 87.50 168 LEU A O 1
ATOM 1374 N N . LEU A 1 169 ? 0.892 9.187 -26.409 1.00 86.00 169 LEU A N 1
ATOM 1375 C CA . LEU A 1 169 ? -0.262 8.862 -25.557 1.00 86.00 169 LEU A CA 1
ATOM 1376 C C . LEU A 1 169 ? -0.794 10.056 -24.756 1.00 86.00 169 LEU A C 1
ATOM 1378 O O . LEU A 1 169 ? -1.956 10.078 -24.355 1.00 86.00 169 LEU A O 1
ATOM 1382 N N . LYS A 1 170 ? 0.032 11.083 -24.535 1.00 81.12 170 LYS A N 1
ATOM 1383 C CA . LYS A 1 170 ? -0.385 12.329 -23.880 1.00 81.12 170 LYS A CA 1
ATOM 1384 C C . LYS A 1 170 ? -1.515 13.049 -24.631 1.00 81.12 170 LYS A C 1
ATOM 1386 O O . LYS A 1 170 ? -2.264 13.817 -24.015 1.00 81.12 170 LYS A O 1
ATOM 1391 N N . LYS A 1 171 ? -1.609 12.853 -25.951 1.00 80.19 171 LYS A N 1
ATOM 1392 C CA . LYS A 1 171 ? -2.693 13.399 -26.780 1.00 80.19 171 LYS A CA 1
ATOM 1393 C C . LYS A 1 171 ? -3.992 12.620 -26.588 1.00 80.19 171 LYS A C 1
ATOM 1395 O O . LYS A 1 171 ? -5.043 13.243 -26.517 1.00 80.19 171 LYS A O 1
ATOM 1400 N N . ASP A 1 172 ? -3.879 11.316 -26.376 1.00 81.56 172 ASP A N 1
ATOM 1401 C CA . ASP A 1 172 ? -5.000 10.379 -26.282 1.00 81.56 172 ASP A CA 1
ATOM 1402 C C . ASP A 1 172 ? -5.427 10.104 -24.828 1.00 81.56 172 ASP A C 1
ATOM 1404 O O . ASP A 1 172 ? -6.147 9.151 -24.554 1.00 81.56 172 ASP A O 1
ATOM 1408 N N . THR A 1 173 ? -4.961 10.909 -23.865 1.00 79.81 173 THR A N 1
ATOM 1409 C CA . THR A 1 173 ? -5.329 10.747 -22.452 1.00 79.81 173 THR A CA 1
ATOM 1410 C C . THR A 1 173 ? -6.704 11.376 -22.191 1.00 79.81 173 THR A C 1
ATOM 1412 O O . THR A 1 173 ? -6.824 12.594 -22.365 1.00 79.81 173 THR A O 1
ATOM 1415 N N . PRO A 1 174 ? -7.712 10.602 -21.734 1.00 80.06 174 PRO A N 1
ATOM 1416 C CA . PRO A 1 174 ? -9.035 11.126 -21.394 1.00 80.06 174 PRO A CA 1
ATOM 1417 C C . PRO A 1 174 ? -8.979 12.231 -20.333 1.00 80.06 174 PRO A C 1
ATOM 1419 O O . PRO A 1 174 ? -8.105 12.226 -19.462 1.00 80.06 174 PRO A O 1
ATOM 1422 N N . SER A 1 175 ? -9.948 13.150 -20.368 1.00 77.88 175 SER A N 1
ATOM 1423 C CA . SER A 1 175 ? -10.069 14.253 -19.398 1.00 77.88 175 SER A CA 1
ATOM 1424 C C . SER A 1 175 ? -10.389 13.797 -17.971 1.00 77.88 175 SER A C 1
ATOM 1426 O O . SER A 1 175 ? -10.189 14.558 -17.031 1.00 77.88 175 SER A O 1
ATOM 1428 N N . GLU A 1 176 ? -10.881 12.568 -17.807 1.00 78.06 176 GLU A N 1
ATOM 1429 C CA . GLU A 1 176 ? -11.183 11.935 -16.513 1.00 78.06 176 GLU A CA 1
ATOM 1430 C C . GLU A 1 176 ? -9.917 11.696 -15.681 1.00 78.06 176 GLU A C 1
ATOM 1432 O O . GLU A 1 176 ? -9.964 11.649 -14.450 1.00 78.06 176 GLU A O 1
ATOM 1437 N N . TYR A 1 177 ? -8.759 11.578 -16.337 1.00 72.94 177 TYR A N 1
ATOM 1438 C CA . TYR A 1 177 ? -7.487 11.513 -15.637 1.00 72.94 177 TYR A CA 1
ATOM 1439 C C . TYR A 1 177 ? -7.068 12.916 -15.204 1.00 72.94 177 TYR A C 1
ATOM 1441 O O . TYR A 1 177 ? -6.808 13.797 -16.022 1.00 72.94 177 TYR A O 1
ATOM 1449 N N . SER A 1 178 ? -6.926 13.096 -13.890 1.00 65.50 178 SER A N 1
ATOM 1450 C CA . SER A 1 178 ? -6.571 14.379 -13.270 1.00 65.50 178 SER A CA 1
ATOM 1451 C C . SER A 1 178 ? -5.238 14.963 -13.748 1.00 65.50 178 SER A C 1
ATOM 1453 O O . SER A 1 178 ? -5.002 16.162 -13.595 1.00 65.50 178 SER A O 1
ATOM 1455 N N . GLN A 1 179 ? -4.350 14.143 -14.321 1.00 68.81 179 GLN A N 1
ATOM 1456 C CA . GLN A 1 179 ? -3.070 14.601 -14.839 1.00 68.81 179 GLN A CA 1
ATOM 1457 C C . GLN A 1 179 ? -2.594 13.748 -16.017 1.00 68.81 179 GLN A C 1
ATOM 1459 O O . GLN A 1 179 ? -2.642 12.523 -15.989 1.00 68.81 179 GLN A O 1
ATOM 1464 N N . LYS A 1 180 ? -2.075 14.414 -17.049 1.00 78.19 180 LYS A N 1
ATOM 1465 C CA . LYS A 1 180 ? -1.354 13.757 -18.142 1.00 78.19 180 LYS A CA 1
ATOM 1466 C C . LYS A 1 180 ? -0.015 13.227 -17.630 1.00 78.19 180 LYS A C 1
ATOM 1468 O O . LYS A 1 180 ? 0.695 13.968 -16.948 1.00 78.19 180 LYS A O 1
ATOM 1473 N N . LEU A 1 181 ? 0.353 12.008 -18.029 1.00 80.81 181 LEU A N 1
ATOM 1474 C CA . LEU A 1 181 ? 1.631 11.396 -17.660 1.00 80.81 181 LEU A CA 1
ATOM 1475 C C . LEU A 1 181 ? 2.802 12.317 -18.010 1.00 80.81 181 LEU A C 1
ATOM 1477 O O . LEU A 1 181 ? 2.965 12.761 -19.155 1.00 80.81 181 LEU A O 1
ATOM 1481 N N . ARG A 1 182 ? 3.616 12.613 -16.998 1.00 86.50 182 ARG A N 1
ATOM 1482 C CA . ARG A 1 182 ? 4.866 13.345 -17.177 1.00 86.50 182 ARG A CA 1
ATOM 1483 C C . ARG A 1 182 ? 5.912 12.492 -17.902 1.00 86.50 182 ARG A C 1
ATOM 1485 O O . ARG A 1 182 ? 5.790 11.271 -17.951 1.00 86.50 182 ARG A O 1
ATOM 1492 N N . PRO A 1 183 ? 6.960 13.107 -18.470 1.00 85.69 183 PRO A N 1
ATOM 1493 C CA . PRO A 1 183 ? 8.064 12.359 -19.058 1.00 85.69 183 PRO A CA 1
ATOM 1494 C C . PRO A 1 183 ? 8.747 11.448 -18.033 1.00 85.69 183 PRO A C 1
ATOM 1496 O O . PRO A 1 183 ? 8.743 11.725 -16.829 1.00 85.69 183 PRO A O 1
ATOM 1499 N N . LEU A 1 184 ? 9.428 10.406 -18.522 1.00 85.31 184 LEU A N 1
ATOM 1500 C CA . LEU A 1 184 ? 10.289 9.556 -17.689 1.00 85.31 184 LEU A CA 1
ATOM 1501 C C . LEU A 1 184 ? 11.424 10.340 -17.006 1.00 85.31 184 LEU A C 1
ATOM 1503 O O . LEU A 1 184 ? 12.014 9.884 -16.021 1.00 85.31 184 LEU A O 1
ATOM 1507 N N . ASP A 1 185 ? 11.753 11.528 -17.511 1.00 85.19 185 ASP A N 1
ATOM 1508 C CA . ASP A 1 185 ? 12.720 12.416 -16.875 1.00 85.19 185 ASP A CA 1
ATOM 1509 C C . ASP A 1 185 ? 12.293 12.925 -15.507 1.00 85.19 185 ASP A C 1
ATOM 1511 O O . ASP A 1 185 ? 13.121 12.995 -14.597 1.00 85.19 185 ASP A O 1
ATOM 1515 N N . ASP A 1 186 ? 10.987 13.039 -15.302 1.00 87.81 186 ASP A N 1
ATOM 1516 C CA . ASP A 1 186 ? 10.388 13.516 -14.066 1.00 87.81 186 ASP A CA 1
ATOM 1517 C C . ASP A 1 186 ? 9.902 12.390 -13.143 1.00 87.81 186 ASP A C 1
ATOM 1519 O O . ASP A 1 186 ? 9.128 12.662 -12.228 1.00 87.81 186 ASP A O 1
ATOM 1523 N N . LEU A 1 187 ? 10.341 11.134 -13.325 1.00 88.44 187 LEU A N 1
ATOM 1524 C CA . LEU A 1 187 ? 9.896 9.990 -12.500 1.00 88.44 187 LEU A CA 1
ATOM 1525 C C . LEU A 1 187 ? 9.989 10.240 -10.986 1.00 88.44 187 LEU A C 1
ATOM 1527 O O . LEU A 1 187 ? 9.187 9.711 -10.224 1.00 88.44 187 LEU A O 1
ATOM 1531 N N . SER A 1 188 ? 10.959 11.035 -10.525 1.00 86.44 188 SER A N 1
ATOM 1532 C CA . SER A 1 188 ? 11.093 11.397 -9.106 1.00 86.44 188 SER A CA 1
ATOM 1533 C C . SER A 1 188 ? 9.951 12.275 -8.589 1.00 86.44 188 SER A C 1
ATOM 1535 O O . SER A 1 188 ? 9.694 12.289 -7.388 1.00 86.44 188 SER A O 1
ATOM 1537 N N . ARG A 1 189 ? 9.285 13.005 -9.485 1.00 88.56 189 ARG A N 1
ATOM 1538 C CA . ARG A 1 189 ? 8.192 13.934 -9.193 1.00 88.56 189 ARG A CA 1
ATOM 1539 C C . ARG A 1 189 ? 6.820 13.325 -9.457 1.00 88.56 189 ARG A C 1
ATOM 1541 O O . ARG A 1 189 ? 5.835 13.952 -9.065 1.00 88.56 189 ARG A O 1
ATOM 1548 N N . TRP A 1 190 ? 6.738 12.180 -10.140 1.00 91.00 190 TRP A N 1
ATOM 1549 C CA . TRP A 1 190 ? 5.476 11.496 -10.433 1.00 91.00 190 TRP A CA 1
ATOM 1550 C C . TRP A 1 190 ? 4.679 11.236 -9.151 1.00 91.00 190 TRP A C 1
ATOM 1552 O O . TRP A 1 190 ? 5.229 10.837 -8.123 1.00 91.00 190 TRP A O 1
ATOM 1562 N N . LYS A 1 191 ? 3.370 11.478 -9.221 1.00 91.81 191 LYS A N 1
ATOM 1563 C CA . LYS A 1 191 ? 2.421 11.177 -8.147 1.00 91.81 191 LYS A CA 1
ATOM 1564 C C . LYS A 1 191 ? 2.000 9.713 -8.231 1.00 91.81 191 LYS A C 1
ATOM 1566 O O . LYS A 1 191 ? 2.098 9.078 -9.279 1.00 91.81 191 LYS A O 1
ATOM 1571 N N . ALA A 1 192 ? 1.458 9.186 -7.137 1.00 92.75 192 ALA A N 1
ATOM 1572 C CA . ALA A 1 192 ? 0.952 7.818 -7.113 1.00 92.75 192 ALA A CA 1
ATOM 1573 C C . ALA A 1 192 ? -0.138 7.565 -8.170 1.00 92.75 192 ALA A C 1
ATOM 1575 O O . ALA A 1 192 ? -0.171 6.495 -8.769 1.00 92.75 192 ALA A O 1
ATOM 1576 N N . THR A 1 193 ? -0.972 8.567 -8.463 1.00 91.56 193 THR A N 1
ATOM 1577 C CA . THR A 1 193 ? -2.001 8.499 -9.511 1.00 91.56 193 THR A CA 1
ATOM 1578 C C . THR A 1 193 ? -1.417 8.294 -10.909 1.00 91.56 193 THR A C 1
ATOM 1580 O O . THR A 1 193 ? -1.986 7.538 -11.690 1.00 91.56 193 THR A O 1
ATOM 1583 N N . GLU A 1 194 ? -0.258 8.883 -11.217 1.00 92.81 194 GLU A N 1
ATOM 1584 C CA . GLU A 1 194 ? 0.437 8.662 -12.492 1.00 92.81 194 GLU A CA 1
ATOM 1585 C C . GLU A 1 194 ? 1.033 7.258 -12.566 1.00 92.81 194 GLU A C 1
ATOM 1587 O O . GLU A 1 194 ? 0.885 6.586 -13.582 1.00 92.81 194 GLU A O 1
ATOM 1592 N N . PHE A 1 195 ? 1.647 6.768 -11.485 1.00 94.62 195 PHE A N 1
ATOM 1593 C CA . PHE A 1 195 ? 2.115 5.378 -11.435 1.00 94.62 195 PHE A CA 1
ATOM 1594 C C . PHE A 1 195 ? 0.958 4.379 -11.562 1.00 94.62 195 PHE A C 1
ATOM 1596 O O . PHE A 1 195 ? 1.106 3.358 -12.231 1.00 94.62 195 PHE A O 1
ATOM 1603 N N . ARG A 1 196 ? -0.203 4.688 -10.973 1.00 93.94 196 ARG A N 1
ATOM 1604 C CA . ARG A 1 196 ? -1.421 3.880 -11.091 1.00 93.94 196 ARG A CA 1
ATOM 1605 C C . ARG A 1 196 ? -1.955 3.875 -12.521 1.00 93.94 196 ARG A C 1
ATOM 1607 O O . ARG A 1 196 ? -2.187 2.804 -13.072 1.00 93.94 196 ARG A O 1
ATOM 1614 N N . GLN A 1 197 ? -2.107 5.047 -13.140 1.00 91.88 197 GLN A N 1
ATOM 1615 C CA . GLN A 1 197 ? -2.510 5.160 -14.546 1.00 91.88 197 GLN A CA 1
ATOM 1616 C C . GLN A 1 197 ? -1.541 4.396 -15.455 1.00 91.88 197 GLN A C 1
ATOM 1618 O O . GLN A 1 197 ? -1.959 3.683 -16.369 1.00 91.88 197 GLN A O 1
ATOM 1623 N N . PHE A 1 198 ? -0.246 4.515 -15.166 1.00 93.62 198 PHE A N 1
ATOM 1624 C CA . PHE A 1 198 ? 0.793 3.810 -15.885 1.00 93.62 198 PHE A CA 1
ATOM 1625 C C . PHE A 1 198 ? 0.651 2.291 -15.779 1.00 93.62 198 PHE A C 1
ATOM 1627 O O . PHE A 1 198 ? 0.651 1.602 -16.796 1.00 93.62 198 PHE A O 1
ATOM 1634 N N . LEU A 1 199 ? 0.504 1.771 -14.563 1.00 95.81 199 LEU A N 1
ATOM 1635 C CA . LEU A 1 199 ? 0.380 0.340 -14.312 1.00 95.81 199 LEU A CA 1
ATOM 1636 C C . LEU A 1 199 ? -0.877 -0.263 -14.948 1.00 95.81 199 LEU A C 1
ATOM 1638 O O . LEU A 1 199 ? -0.814 -1.342 -15.535 1.00 95.81 199 LEU A O 1
ATOM 1642 N N . LEU A 1 200 ? -2.014 0.417 -14.814 1.00 93.38 200 LEU A N 1
ATOM 1643 C CA . LEU 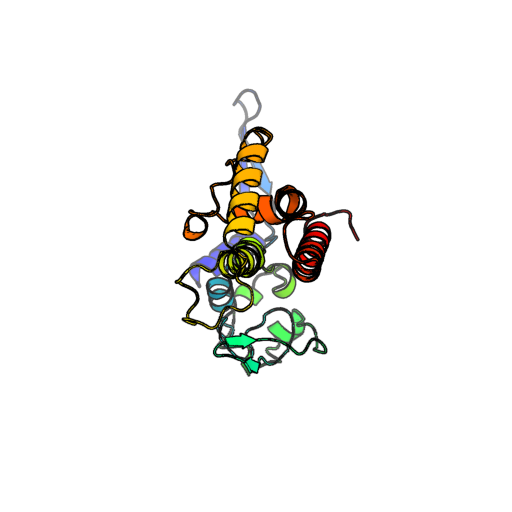A 1 200 ? -3.313 -0.140 -15.191 1.00 93.38 200 LEU A CA 1
ATOM 1644 C C . LEU A 1 200 ? -3.672 0.079 -16.660 1.00 93.38 200 LEU A C 1
ATOM 1646 O O . LEU A 1 200 ? -4.478 -0.674 -17.186 1.00 93.38 200 LEU A O 1
ATOM 1650 N N . TYR A 1 201 ? -3.094 1.076 -17.331 1.00 91.19 201 TYR A N 1
ATOM 1651 C CA . TYR A 1 201 ? -3.544 1.439 -18.676 1.00 91.19 201 TYR A CA 1
ATOM 1652 C C . TYR A 1 201 ? -2.381 1.614 -19.647 1.00 91.19 201 TYR A C 1
ATOM 1654 O O . TYR A 1 201 ? -2.208 0.834 -20.584 1.00 91.19 201 TYR A O 1
ATOM 1662 N N . THR A 1 202 ? -1.544 2.630 -19.440 1.00 92.00 202 THR A N 1
ATOM 1663 C CA . THR A 1 202 ? -0.627 3.053 -20.507 1.00 92.00 202 THR A CA 1
ATOM 1664 C C . THR A 1 202 ? 0.608 2.166 -20.627 1.00 92.00 202 THR A C 1
ATOM 1666 O O . THR A 1 202 ? 1.151 2.018 -21.718 1.00 92.00 202 THR A O 1
ATOM 1669 N N . GLY A 1 203 ? 1.075 1.564 -19.532 1.00 93.31 203 GLY A N 1
ATOM 1670 C CA . GLY A 1 203 ? 2.335 0.822 -19.491 1.00 93.31 203 GLY A CA 1
ATOM 1671 C C . GLY A 1 203 ? 2.360 -0.402 -20.402 1.00 93.31 203 GLY A C 1
ATOM 1672 O O . GLY A 1 203 ? 3.383 -0.665 -21.033 1.00 93.31 203 GLY A O 1
ATOM 1673 N N . ILE A 1 204 ? 1.223 -1.090 -20.559 1.00 94.25 204 ILE A N 1
ATOM 1674 C CA . ILE A 1 204 ? 1.100 -2.247 -21.460 1.00 94.25 204 ILE A CA 1
ATOM 1675 C C . ILE A 1 204 ? 1.398 -1.834 -22.900 1.00 94.25 204 ILE A C 1
ATOM 1677 O O . ILE A 1 204 ? 2.148 -2.523 -23.590 1.00 94.25 204 ILE A O 1
ATOM 1681 N N . ILE A 1 205 ? 0.839 -0.699 -23.327 1.00 93.06 205 ILE A N 1
ATOM 1682 C CA . ILE A 1 205 ? 0.981 -0.149 -24.679 1.00 93.06 205 ILE A CA 1
ATOM 1683 C C . ILE A 1 205 ? 2.397 0.399 -24.870 1.00 93.06 205 ILE A C 1
ATOM 1685 O O . ILE A 1 205 ? 3.075 0.090 -25.851 1.00 93.06 205 ILE A O 1
ATOM 1689 N N . VAL A 1 206 ? 2.875 1.186 -23.902 1.00 92.62 206 VAL A N 1
ATOM 1690 C CA . VAL A 1 206 ? 4.201 1.813 -23.944 1.00 92.62 206 VAL A CA 1
ATOM 1691 C C . VAL A 1 206 ? 5.301 0.763 -24.104 1.00 92.62 206 VAL A C 1
ATOM 1693 O O . VAL A 1 206 ? 6.199 0.949 -24.926 1.00 92.62 206 VAL A O 1
ATOM 1696 N N . PHE A 1 207 ? 5.218 -0.350 -23.375 1.00 93.94 207 PHE A N 1
ATOM 1697 C CA . PHE A 1 207 ? 6.259 -1.377 -23.370 1.00 93.94 207 PHE A CA 1
ATOM 1698 C C . PHE A 1 207 ? 6.116 -2.461 -24.439 1.00 93.94 207 PHE A C 1
ATOM 1700 O O . PHE A 1 207 ? 7.088 -3.179 -24.695 1.00 93.94 207 PHE A O 1
ATOM 1707 N N . HIS A 1 208 ? 4.955 -2.572 -25.087 1.00 93.88 208 HIS A N 1
ATOM 1708 C CA . HIS A 1 208 ? 4.689 -3.625 -26.064 1.00 93.88 208 HIS A CA 1
ATOM 1709 C C . HIS A 1 208 ? 5.720 -3.629 -27.205 1.00 93.88 208 HIS A C 1
ATOM 1711 O O . HIS A 1 208 ? 5.853 -2.638 -27.925 1.00 93.88 208 HIS A O 1
ATOM 1717 N N . LEU A 1 209 ? 6.443 -4.743 -27.373 1.00 93.62 209 LEU A N 1
ATOM 1718 C CA . LEU A 1 209 ? 7.504 -4.934 -28.380 1.00 93.62 209 LEU A CA 1
ATOM 1719 C C . LEU A 1 209 ? 8.696 -3.958 -28.281 1.00 93.62 209 LEU A C 1
ATOM 1721 O O . LEU A 1 209 ? 9.466 -3.837 -29.229 1.00 93.62 209 LEU A O 1
ATOM 1725 N N . VAL A 1 210 ? 8.865 -3.260 -27.151 1.00 94.00 210 VAL A N 1
ATOM 1726 C CA . VAL A 1 210 ? 9.960 -2.287 -26.949 1.00 94.00 210 VAL A CA 1
ATOM 1727 C C . VAL A 1 210 ? 11.001 -2.789 -25.955 1.00 94.00 210 VAL A C 1
ATOM 1729 O O . VAL A 1 210 ? 12.194 -2.576 -26.149 1.00 94.00 210 VAL A O 1
ATOM 1732 N N . ILE A 1 211 ? 10.566 -3.457 -24.887 1.00 94.00 211 ILE A N 1
ATOM 1733 C CA . ILE A 1 211 ? 11.455 -3.985 -23.843 1.00 94.00 211 ILE A CA 1
ATOM 1734 C C . ILE A 1 211 ? 11.636 -5.506 -23.987 1.00 94.00 211 ILE A C 1
ATOM 1736 O O . ILE A 1 211 ? 10.818 -6.155 -24.646 1.00 94.00 211 ILE A O 1
ATOM 1740 N N . PRO A 1 212 ? 12.666 -6.109 -23.359 1.00 94.50 212 PRO A N 1
ATOM 1741 C CA . PRO A 1 212 ? 12.842 -7.559 -23.367 1.00 94.50 212 PRO A CA 1
ATOM 1742 C C . PRO A 1 212 ? 11.582 -8.304 -22.908 1.00 94.50 212 PRO A C 1
ATOM 1744 O O . PRO A 1 212 ? 10.935 -7.912 -21.934 1.00 94.50 212 PRO A O 1
ATOM 1747 N N . LYS A 1 213 ? 11.262 -9.419 -23.577 1.00 95.44 213 LYS A N 1
ATOM 1748 C CA . LYS A 1 213 ? 10.035 -10.202 -23.336 1.00 95.44 213 LYS A CA 1
ATOM 1749 C C . LYS A 1 213 ? 9.857 -10.602 -21.869 1.00 95.44 213 LYS A C 1
ATOM 1751 O O . LYS A 1 213 ? 8.749 -10.563 -21.350 1.00 95.44 213 LYS A O 1
ATOM 1756 N N . THR A 1 214 ? 10.946 -10.944 -21.183 1.00 94.44 214 THR A N 1
ATOM 1757 C CA . THR A 1 214 ? 10.936 -11.290 -19.754 1.00 94.44 214 THR A CA 1
ATOM 1758 C C . THR A 1 214 ? 10.474 -10.124 -18.877 1.00 94.44 214 THR A C 1
ATOM 1760 O O . THR A 1 214 ? 9.651 -10.313 -17.986 1.00 94.44 214 THR A O 1
ATOM 1763 N N . PHE A 1 215 ? 10.949 -8.907 -19.150 1.00 94.56 215 PHE A N 1
ATOM 1764 C CA . PHE A 1 215 ? 10.562 -7.705 -18.408 1.00 94.56 215 PHE A CA 1
ATOM 1765 C C . PHE A 1 215 ? 9.109 -7.330 -18.686 1.00 94.56 215 PHE A C 1
ATOM 1767 O O . PHE A 1 215 ? 8.373 -6.993 -17.758 1.00 94.56 215 PHE A O 1
ATOM 1774 N N . TYR A 1 216 ? 8.684 -7.453 -19.945 1.00 96.44 216 TYR A N 1
ATOM 1775 C CA . TYR A 1 216 ? 7.298 -7.219 -20.330 1.00 96.44 216 TYR A CA 1
ATOM 1776 C C . TYR A 1 216 ? 6.340 -8.197 -19.650 1.00 96.44 216 TYR A C 1
ATOM 1778 O O . TYR A 1 216 ? 5.361 -7.762 -19.054 1.00 96.44 216 TYR A O 1
ATOM 1786 N N . ASN A 1 217 ? 6.657 -9.495 -19.641 1.00 96.81 217 ASN A N 1
ATOM 1787 C CA . ASN A 1 217 ? 5.837 -10.503 -18.967 1.00 96.81 217 ASN A CA 1
ATOM 1788 C C . ASN A 1 217 ? 5.724 -10.239 -17.459 1.00 96.81 217 ASN A C 1
ATOM 1790 O O . ASN A 1 217 ? 4.631 -10.317 -16.911 1.00 96.81 217 ASN A O 1
ATOM 1794 N N . ASN A 1 218 ? 6.820 -9.862 -16.792 1.00 95.31 218 ASN A N 1
ATOM 1795 C CA . ASN A 1 218 ? 6.780 -9.508 -15.369 1.00 95.31 218 ASN A CA 1
ATOM 1796 C C . ASN A 1 218 ? 5.885 -8.290 -15.102 1.00 95.31 218 ASN A C 1
ATOM 1798 O O . ASN A 1 218 ? 5.122 -8.283 -14.136 1.00 95.31 218 ASN A O 1
ATOM 1802 N N . PHE A 1 219 ? 5.949 -7.276 -15.969 1.00 96.94 219 PHE A N 1
ATOM 1803 C CA . PHE A 1 219 ? 5.050 -6.128 -15.889 1.00 96.94 219 PHE A CA 1
ATOM 1804 C C . PHE A 1 219 ? 3.589 -6.530 -16.137 1.00 96.94 219 PHE A C 1
ATOM 1806 O O . PHE A 1 219 ? 2.713 -6.077 -15.406 1.00 96.94 219 PHE A O 1
ATOM 1813 N N . LEU A 1 220 ? 3.322 -7.418 -17.102 1.00 97.12 220 LEU A N 1
ATOM 1814 C CA . LEU A 1 220 ? 1.980 -7.943 -17.366 1.00 97.12 220 LEU A CA 1
ATOM 1815 C C . LEU A 1 220 ? 1.420 -8.734 -16.181 1.00 97.12 220 LEU A C 1
ATOM 1817 O O . LEU A 1 220 ? 0.257 -8.544 -15.842 1.00 97.12 220 LEU A O 1
ATOM 1821 N N . TYR A 1 221 ? 2.224 -9.568 -15.514 1.00 97.19 221 TYR A N 1
ATOM 1822 C CA . TYR A 1 221 ? 1.775 -10.275 -14.311 1.00 97.19 221 TYR A CA 1
ATOM 1823 C C . TYR A 1 221 ? 1.367 -9.303 -13.203 1.00 97.19 221 TYR A C 1
ATOM 1825 O O . TYR A 1 221 ? 0.317 -9.486 -12.592 1.00 97.19 221 TYR A O 1
ATOM 1833 N N . LEU A 1 222 ? 2.153 -8.243 -12.980 1.00 96.94 222 LEU A N 1
ATOM 1834 C CA . LEU A 1 222 ? 1.795 -7.202 -12.016 1.00 96.94 222 LEU A CA 1
ATOM 1835 C C . LEU A 1 222 ? 0.529 -6.447 -12.444 1.00 96.94 222 LEU A C 1
ATOM 1837 O O . LEU A 1 222 ? -0.347 -6.218 -11.617 1.00 96.94 222 LEU A O 1
ATOM 1841 N N . HIS A 1 223 ? 0.420 -6.085 -13.724 1.00 96.56 223 HIS A N 1
ATOM 1842 C CA . HIS A 1 223 ? -0.762 -5.433 -14.282 1.00 96.56 223 HIS A CA 1
ATOM 1843 C C . HIS A 1 223 ? -2.025 -6.275 -14.042 1.00 96.56 223 HIS A C 1
ATOM 1845 O O . HIS A 1 223 ? -2.973 -5.785 -13.434 1.00 96.56 223 HIS A O 1
ATOM 1851 N N . VAL A 1 224 ? -2.015 -7.551 -14.442 1.00 96.06 224 VAL A N 1
ATOM 1852 C CA . VAL A 1 224 ? -3.158 -8.463 -14.285 1.00 96.06 224 VAL A CA 1
ATOM 1853 C C . VAL A 1 224 ? -3.501 -8.664 -12.811 1.00 96.06 224 VAL A C 1
ATOM 1855 O O . VAL A 1 224 ? -4.667 -8.553 -12.441 1.00 96.06 224 VAL A O 1
ATOM 1858 N N . ALA A 1 225 ? -2.501 -8.895 -11.953 1.00 95.06 225 ALA A N 1
ATOM 1859 C CA . ALA A 1 225 ? -2.724 -9.041 -10.517 1.00 95.06 225 ALA A CA 1
ATOM 1860 C C . ALA A 1 225 ? -3.424 -7.809 -9.925 1.00 95.06 225 ALA A C 1
ATOM 1862 O O . ALA A 1 225 ? -4.366 -7.947 -9.148 1.00 95.06 225 ALA A O 1
ATOM 1863 N N . MET A 1 226 ? -3.009 -6.605 -10.325 1.00 95.25 226 MET A N 1
ATOM 1864 C CA . MET A 1 226 ? -3.629 -5.373 -9.845 1.00 95.25 226 MET A CA 1
ATOM 1865 C C . MET A 1 226 ? -5.021 -5.139 -10.423 1.00 95.25 226 MET A C 1
ATOM 1867 O O . MET A 1 226 ? -5.886 -4.681 -9.685 1.00 95.25 226 MET A O 1
ATOM 1871 N N . ILE A 1 227 ? -5.276 -5.483 -11.687 1.00 94.00 227 ILE A N 1
ATOM 1872 C CA . ILE A 1 227 ? -6.633 -5.431 -12.251 1.00 94.00 227 ILE A CA 1
ATOM 1873 C C . ILE A 1 227 ? -7.578 -6.333 -11.454 1.00 94.00 227 ILE A C 1
ATOM 1875 O O . ILE A 1 227 ? -8.656 -5.879 -11.078 1.00 94.00 227 ILE A O 1
ATOM 1879 N N . ILE A 1 228 ? -7.160 -7.561 -11.130 1.00 93.62 228 ILE A N 1
ATOM 1880 C CA . ILE A 1 228 ? -7.964 -8.492 -10.324 1.00 93.62 228 ILE A CA 1
ATOM 1881 C C . ILE A 1 228 ? -8.216 -7.915 -8.926 1.00 93.62 228 ILE A C 1
ATOM 1883 O O . ILE A 1 228 ? -9.356 -7.872 -8.481 1.00 93.62 228 ILE A O 1
ATOM 1887 N N . LEU A 1 229 ? -7.173 -7.423 -8.247 1.00 90.50 229 LEU A N 1
ATOM 1888 C CA . LEU A 1 229 ? -7.287 -6.906 -6.876 1.00 90.50 229 LEU A CA 1
ATOM 1889 C C . LEU A 1 229 ? -8.106 -5.613 -6.760 1.00 90.50 229 LEU A C 1
ATOM 1891 O O . LEU A 1 229 ? -8.658 -5.339 -5.698 1.00 90.50 229 LEU A O 1
ATOM 1895 N N . LEU A 1 230 ? -8.147 -4.798 -7.815 1.00 90.75 230 LEU A N 1
ATOM 1896 C CA . LEU A 1 230 ? -8.821 -3.496 -7.816 1.00 90.75 230 LEU A CA 1
ATOM 1897 C C . LEU A 1 230 ? -10.224 -3.540 -8.421 1.00 90.75 230 LEU A C 1
ATOM 1899 O O . LEU A 1 230 ? -10.943 -2.544 -8.338 1.00 90.75 230 LEU A O 1
ATOM 1903 N N . SER A 1 231 ? -10.604 -4.653 -9.045 1.00 88.06 231 SER A N 1
ATOM 1904 C CA . SER A 1 231 ? -11.915 -4.799 -9.664 1.00 88.06 231 SER A CA 1
ATOM 1905 C C 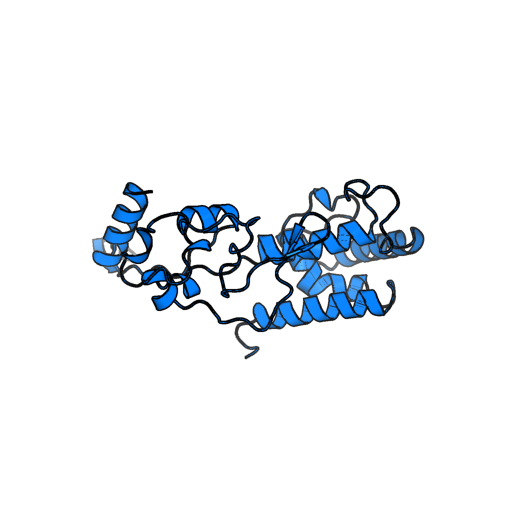. SER A 1 231 ? -12.861 -5.527 -8.714 1.00 88.06 231 SER A C 1
ATOM 1907 O O . SER A 1 231 ? -12.564 -6.653 -8.320 1.00 88.06 231 SER A O 1
ATOM 1909 N N . PRO A 1 232 ? -14.031 -4.952 -8.391 1.00 72.00 232 PRO A N 1
ATOM 1910 C CA . PRO A 1 232 ? -14.993 -5.595 -7.497 1.00 72.00 232 PRO A CA 1
ATOM 1911 C C . PRO A 1 232 ? -15.591 -6.898 -8.064 1.00 72.00 232 PRO A C 1
ATOM 1913 O O . PRO A 1 232 ? -16.145 -7.675 -7.298 1.00 72.00 232 PRO A O 1
ATOM 1916 N N . ASN A 1 233 ? -15.455 -7.153 -9.375 1.00 59.50 233 ASN A N 1
ATOM 1917 C CA . ASN A 1 233 ? -16.161 -8.213 -10.110 1.00 59.50 233 ASN A CA 1
ATOM 1918 C C . ASN A 1 233 ? -15.250 -9.326 -10.680 1.00 59.50 233 ASN A C 1
ATOM 1920 O O . ASN A 1 233 ? -15.653 -10.018 -11.612 1.00 59.50 233 ASN A O 1
ATOM 1924 N N . HIS A 1 234 ? -14.009 -9.476 -10.201 1.00 52.31 234 HIS A N 1
ATOM 1925 C CA . HIS A 1 234 ? -13.065 -10.491 -10.712 1.00 52.31 234 HIS A CA 1
ATOM 1926 C C . HIS A 1 234 ? -12.801 -11.670 -9.753 1.00 52.31 234 HIS A C 1
ATOM 1928 O O . HIS A 1 234 ? -11.823 -12.397 -9.935 1.00 52.31 234 HIS A O 1
ATOM 1934 N N . LEU A 1 235 ? -13.699 -11.894 -8.786 1.00 41.53 235 LEU A N 1
ATOM 1935 C CA . LEU A 1 235 ? -13.794 -13.108 -7.965 1.00 41.53 235 LEU A CA 1
ATOM 1936 C C . LEU A 1 235 ? -15.238 -13.609 -7.922 1.00 41.53 235 LEU A C 1
ATOM 1938 O O . LEU A 1 235 ? -16.131 -12.757 -7.723 1.00 41.53 235 LEU A O 1
#

Sequence (235 aa):
MKNFNDELKDLVLNGISIEMCDQNNKYLYYKYEKITINAFCCDSPAKSFLLKTEEHTGFYSYSKCTVQGKFLQRHVCFPNLNCSKRTHTDFFNTINEKHHISVNELINIPGIHIIQNLPLDDMHLVCLGVVRQILLLWKGSGNIGRVNVNSQKLPINIIKIISWRFFLLKKDTPSEYSQKLRPLDDLSRWKATEFRQFLLYTGIIVFHLVIPKTFYNNFLYLHVAMIILLSPNHL

Radius of gyration: 22.92 Å; Cα contacts (8 Å, |Δi|>4): 257; chains: 1; bounding box: 67×46×53 Å